Protein AF-A0A7S2IRR7-F1 (afdb_monomer_lite)

Organism: NCBI:txid1333877

pLDDT: mean 74.9, std 24.44, range [32.34, 97.94]

Sequence (211 aa):
GAMARSMAALGSTAGSRMPGGPGLPSGYEEDPPQGQIQPSRGPGGPGGAGGYSSASAVSQLFARLSQEIEEKQPKNCIHFMVDFLCKHYPEHLHGFASIWQMDPDLERERHEVVNFFKAHKISTAVSAHFTNAGYDTLDTLTTLTPDSLVDIEAFNNVKWLPGHKVRLQQIFGEISARVRAYRQELDRASHPHHRHHHGHHGGHHGGHHGG

Foldseek 3Di:
DDDDDDDDDDDDDDDDDDDDDDDDDDDDDDDDDDDDDDDDDDDDDDDDPDDCDPVNVVVVLVVVLVVVCVVPVDPDSVLVSLQVCLVPPVVVVVCVSVVSPPPVVLVVQQVLLQVLCVVLVHHSVVSVLCVVVVNRHLVSLLVDALVCVVVSCVVVVHDDDPVNNVSSNVCRNCVVVSSVVSVVVVVPVVDDPPPPPPDDPDDDDDDDDDD

Secondary structure (DSSP, 8-state):
-------------------------------------PPPPPPP---------HHHHHHHHHHHHHHHHHHH--S-HHHHHHHHHHHH-GGGGTTHHHHHS--HHHHHHHHHHHHHHHHTT--HHHHHHHHHTT--SHHHHTT--TTHHHHHHHHTT----HHHHHHHHHHHTTHHHHHHHHHHHHHHHHS--------------------

Radius of gyration: 36.47 Å; chains: 1; bounding box: 128×58×86 Å

Structure (mmCIF, N/CA/C/O backbone):
data_AF-A0A7S2IRR7-F1
#
_entry.id   AF-A0A7S2IRR7-F1
#
loop_
_atom_site.group_PDB
_atom_site.id
_atom_site.type_symbol
_atom_site.label_atom_id
_atom_site.label_alt_id
_atom_site.label_comp_id
_atom_site.label_asym_id
_atom_site.label_entity_id
_atom_site.label_seq_id
_atom_site.pdbx_PDB_ins_code
_atom_site.Cartn_x
_atom_site.Cartn_y
_atom_site.Cartn_z
_atom_site.occupancy
_atom_site.B_iso_or_equiv
_atom_site.auth_seq_id
_atom_site.auth_comp_id
_atom_site.auth_asym_id
_atom_site.auth_atom_id
_atom_site.pdbx_PDB_model_num
ATOM 1 N N . GLY A 1 1 ? 8.507 46.203 29.029 1.00 36.91 1 GLY A N 1
ATOM 2 C CA . GLY A 1 1 ? 9.660 46.031 29.934 1.00 36.91 1 GLY A CA 1
ATOM 3 C C . GLY A 1 1 ? 10.022 44.568 29.899 1.00 36.91 1 GLY A C 1
ATOM 4 O O . GLY A 1 1 ? 9.144 43.766 30.154 1.00 36.91 1 GLY A O 1
ATOM 5 N N . ALA A 1 2 ? 11.127 44.171 29.274 1.00 34.69 2 ALA A N 1
ATOM 6 C CA . ALA A 1 2 ? 12.524 44.417 29.655 1.00 34.69 2 ALA A CA 1
ATOM 7 C C . ALA A 1 2 ? 12.968 43.505 30.810 1.00 34.69 2 ALA A C 1
ATOM 9 O O . ALA A 1 2 ? 12.359 43.566 31.872 1.00 34.69 2 ALA A O 1
ATOM 10 N N . MET A 1 3 ? 14.035 42.734 30.527 1.00 41.28 3 MET A N 1
ATOM 11 C CA . MET A 1 3 ? 14.976 41.939 31.360 1.00 41.28 3 MET A CA 1
ATOM 12 C C . MET A 1 3 ? 15.036 40.504 30.788 1.00 41.28 3 MET A C 1
ATOM 14 O O . MET A 1 3 ? 14.117 39.735 31.015 1.00 41.28 3 MET A O 1
ATOM 18 N N . ALA A 1 4 ? 15.943 40.054 29.909 1.00 41.47 4 ALA A N 1
ATOM 19 C CA . ALA A 1 4 ? 17.347 40.344 29.576 1.00 41.47 4 ALA A CA 1
ATOM 20 C C . ALA A 1 4 ? 18.383 39.971 30.660 1.00 41.47 4 ALA A C 1
ATOM 22 O O . ALA A 1 4 ? 18.315 40.518 31.757 1.00 41.47 4 ALA A O 1
ATOM 23 N N . ARG A 1 5 ? 19.399 39.182 30.221 1.00 42.78 5 ARG A N 1
ATOM 24 C CA . ARG A 1 5 ? 20.727 38.808 30.806 1.00 42.78 5 ARG A CA 1
ATOM 25 C C . ARG A 1 5 ? 20.800 37.388 31.399 1.00 42.78 5 ARG A C 1
ATOM 27 O O . ARG A 1 5 ? 19.859 36.985 32.060 1.00 42.78 5 ARG A O 1
ATOM 34 N N . SER A 1 6 ? 21.839 36.554 31.235 1.00 34.12 6 SER A N 1
ATOM 35 C CA . SER A 1 6 ? 23.244 36.625 30.743 1.00 34.12 6 SER A CA 1
ATOM 36 C C . SER A 1 6 ? 23.702 35.170 30.426 1.00 34.12 6 SER A C 1
ATOM 38 O O . SER A 1 6 ? 23.213 34.264 31.086 1.00 34.12 6 SER A O 1
ATOM 40 N N . MET A 1 7 ? 24.425 34.829 29.345 1.00 37.56 7 MET A N 1
ATOM 41 C CA . MET A 1 7 ? 25.874 34.951 29.013 1.00 37.56 7 MET A CA 1
ATOM 42 C C . MET A 1 7 ? 26.868 33.992 29.733 1.00 37.56 7 MET A C 1
ATOM 44 O O . MET A 1 7 ? 27.066 34.121 30.935 1.00 37.56 7 MET A O 1
ATOM 48 N N . ALA A 1 8 ? 27.581 33.204 28.892 1.00 39.31 8 ALA A N 1
ATOM 49 C CA . ALA A 1 8 ? 28.959 32.643 28.982 1.00 39.31 8 ALA A CA 1
ATOM 50 C C . ALA A 1 8 ? 29.236 31.477 29.984 1.00 39.31 8 ALA A C 1
ATOM 52 O O . ALA A 1 8 ? 28.554 31.376 30.988 1.00 39.31 8 ALA A O 1
ATOM 53 N N . ALA A 1 9 ? 30.191 30.538 29.826 1.00 35.91 9 ALA A N 1
ATOM 54 C CA . ALA A 1 9 ? 31.360 30.383 28.950 1.00 35.91 9 ALA A CA 1
ATOM 55 C C . ALA A 1 9 ? 31.885 28.911 28.935 1.00 35.91 9 ALA A C 1
ATOM 57 O O . ALA A 1 9 ? 31.718 28.192 29.911 1.00 35.91 9 ALA A O 1
ATOM 58 N N . LEU A 1 10 ? 32.571 28.541 27.840 1.00 34.94 10 LEU A N 1
ATOM 59 C CA . LEU A 1 10 ? 33.834 27.775 27.700 1.00 34.94 10 LEU A CA 1
ATOM 60 C C . LEU A 1 10 ? 34.146 26.522 28.560 1.00 34.94 10 LEU A C 1
ATOM 62 O O . LEU A 1 10 ? 34.317 26.593 29.771 1.00 34.94 10 LEU A O 1
ATOM 66 N N . GLY A 1 11 ? 34.476 25.426 27.863 1.00 34.62 11 GLY A N 1
ATOM 67 C CA . GLY A 1 11 ? 35.272 24.300 28.366 1.00 34.62 11 GLY A CA 1
ATOM 68 C C . GLY A 1 11 ? 36.006 23.597 27.217 1.00 34.62 11 GLY A C 1
ATOM 69 O O . GLY A 1 11 ? 35.381 22.984 26.361 1.00 34.62 11 GLY A O 1
ATOM 70 N N . SER A 1 12 ? 37.330 23.749 27.185 1.00 35.28 12 SER A N 1
ATOM 71 C CA . SER A 1 12 ? 38.289 23.233 26.196 1.00 35.28 12 SER A CA 1
ATOM 72 C C . SER A 1 12 ? 38.985 21.973 26.729 1.00 35.28 12 SER A C 1
ATOM 74 O O . SER A 1 12 ? 39.251 21.928 27.923 1.00 35.28 12 SER A O 1
ATOM 76 N N . THR A 1 13 ? 39.304 20.986 25.880 1.00 39.72 13 THR A N 1
ATOM 77 C CA . THR A 1 13 ? 40.445 20.028 25.980 1.00 39.72 13 THR A CA 1
ATOM 78 C C . THR A 1 13 ? 40.473 19.206 24.674 1.00 39.72 13 THR A C 1
ATOM 80 O O . THR A 1 13 ? 39.493 18.567 24.321 1.00 39.72 13 THR A O 1
ATOM 83 N N . ALA A 1 14 ? 41.425 19.407 23.757 1.00 35.84 14 ALA A N 1
ATOM 84 C CA . ALA A 1 14 ? 42.796 18.879 23.733 1.00 35.84 14 ALA A CA 1
ATOM 85 C C . ALA A 1 14 ? 42.875 17.340 23.609 1.00 35.84 14 ALA A C 1
ATOM 87 O O . ALA A 1 14 ? 42.777 16.620 24.596 1.00 35.84 14 ALA A O 1
ATOM 88 N N . GLY A 1 15 ? 43.135 16.861 22.386 1.00 36.03 15 GLY A N 1
ATOM 89 C CA . GLY A 1 15 ? 43.556 15.494 22.072 1.00 36.03 15 GLY A CA 1
ATOM 90 C C . GLY A 1 15 ? 44.536 15.516 20.894 1.00 36.03 15 GLY A C 1
ATOM 91 O O . GLY A 1 15 ? 44.155 15.833 19.772 1.00 36.03 15 GLY A O 1
ATOM 92 N N . SER A 1 16 ? 45.810 15.257 21.186 1.00 38.75 16 SER A N 1
ATOM 93 C CA . SER A 1 16 ? 46.967 15.329 20.281 1.00 38.75 16 SER A CA 1
ATOM 94 C C . SER A 1 16 ? 47.344 13.969 19.666 1.00 38.75 16 SER A C 1
ATOM 96 O O . SER A 1 16 ? 47.047 12.940 20.264 1.00 38.75 16 SER A O 1
ATOM 98 N N . ARG A 1 17 ? 48.189 14.032 18.609 1.00 35.44 17 ARG A N 1
ATOM 99 C CA . ARG A 1 17 ? 49.134 13.013 18.056 1.00 35.44 17 ARG A CA 1
ATOM 100 C C . ARG A 1 17 ? 48.548 11.920 17.141 1.00 35.44 17 ARG A C 1
ATOM 102 O O . ARG A 1 17 ? 47.499 11.385 17.443 1.00 35.44 17 ARG A O 1
ATOM 109 N N . MET A 1 18 ? 49.197 11.460 16.059 1.00 43.91 18 MET A N 1
ATOM 110 C CA . MET A 1 18 ? 50.508 11.708 15.407 1.00 43.91 18 MET A CA 1
ATOM 111 C C . MET A 1 18 ? 50.438 11.201 13.930 1.00 43.91 18 MET A C 1
ATOM 113 O O . MET A 1 18 ? 49.514 10.458 13.603 1.00 43.91 18 MET A O 1
ATOM 117 N N . PRO A 1 19 ? 51.420 11.540 13.064 1.00 49.31 19 PRO A N 1
ATOM 118 C CA . PRO A 1 19 ? 51.495 11.195 11.640 1.00 49.31 19 PRO A CA 1
ATOM 119 C C . PRO A 1 19 ? 52.333 9.928 11.342 1.00 49.31 19 PRO A C 1
ATOM 121 O O . PRO A 1 19 ? 53.235 9.577 12.099 1.00 49.31 19 PRO A O 1
ATOM 124 N N . GLY A 1 20 ? 52.084 9.293 10.192 1.00 35.19 20 GLY A N 1
ATOM 125 C CA . GLY A 1 20 ? 52.897 8.222 9.590 1.00 35.19 20 GLY A CA 1
ATOM 126 C C . GLY A 1 20 ? 52.151 7.623 8.385 1.00 35.19 20 GLY A C 1
ATOM 127 O O . GLY A 1 20 ? 50.953 7.406 8.483 1.00 35.19 20 GLY A O 1
ATOM 128 N N . GLY A 1 21 ? 52.728 7.379 7.209 1.00 35.34 21 GLY A N 1
ATOM 129 C CA . GLY A 1 21 ? 54.127 7.369 6.798 1.00 35.34 21 GLY A CA 1
ATOM 130 C C . GLY A 1 21 ? 54.276 7.483 5.265 1.00 35.34 21 GLY A C 1
ATOM 131 O O . GLY A 1 21 ? 53.299 7.774 4.573 1.00 35.34 21 GLY A O 1
ATOM 132 N N . PRO A 1 22 ? 55.502 7.316 4.742 1.00 41.69 22 PRO A N 1
ATOM 133 C CA . PRO A 1 22 ? 55.871 7.671 3.375 1.00 41.69 22 PRO A CA 1
ATOM 134 C C . PRO A 1 22 ? 55.880 6.478 2.404 1.00 41.69 22 PRO A C 1
ATOM 136 O O . PRO A 1 22 ? 56.169 5.352 2.798 1.00 41.69 22 PRO A O 1
ATOM 139 N N . GLY A 1 23 ? 55.718 6.782 1.111 1.00 33.47 23 GLY A N 1
ATOM 140 C CA . GLY A 1 23 ? 56.457 6.104 0.041 1.00 33.47 23 GLY A CA 1
ATOM 141 C C . GLY A 1 23 ? 55.654 5.214 -0.907 1.00 33.47 23 GLY A C 1
ATOM 142 O O . GLY A 1 23 ? 55.474 4.036 -0.636 1.00 33.47 23 GLY A O 1
ATOM 143 N N . LEU A 1 24 ? 55.332 5.747 -2.090 1.00 44.47 24 LEU A N 1
ATOM 144 C CA . LEU A 1 24 ? 55.382 4.997 -3.350 1.00 44.47 24 LEU A CA 1
ATOM 145 C C . LEU A 1 24 ? 55.912 5.937 -4.451 1.00 44.47 24 LEU A C 1
ATOM 147 O O . LEU A 1 24 ? 55.318 6.996 -4.663 1.00 44.47 24 LEU A O 1
ATOM 151 N N . PRO A 1 25 ? 57.024 5.608 -5.134 1.00 41.81 25 PRO A N 1
ATOM 152 C CA . PRO A 1 25 ? 57.477 6.364 -6.292 1.00 41.81 25 PRO A CA 1
ATOM 153 C C . PRO A 1 25 ? 56.656 5.957 -7.522 1.00 41.81 25 PRO A C 1
ATOM 155 O O . PRO A 1 25 ? 56.678 4.804 -7.945 1.00 41.81 25 PRO A O 1
ATOM 158 N N . SER A 1 26 ? 55.934 6.917 -8.099 1.00 41.06 26 SER A N 1
ATOM 159 C CA . SER A 1 26 ? 55.355 6.801 -9.438 1.00 41.06 26 SER A CA 1
ATOM 160 C C . SER A 1 26 ? 56.392 7.328 -10.424 1.00 41.06 26 SER A C 1
ATOM 162 O O . SER A 1 26 ? 56.636 8.530 -10.477 1.00 41.06 26 SER A O 1
ATOM 164 N N . GLY A 1 27 ? 57.045 6.424 -11.147 1.00 37.22 27 GLY A N 1
ATOM 165 C CA . GLY A 1 27 ? 58.061 6.757 -12.137 1.00 37.22 27 GLY A CA 1
ATOM 166 C C . GLY A 1 27 ? 58.190 5.640 -13.161 1.00 37.22 27 GLY A C 1
ATOM 167 O O . GLY A 1 27 ? 58.973 4.717 -12.971 1.00 37.22 27 GLY A O 1
ATOM 168 N N . TYR A 1 28 ? 57.407 5.736 -14.230 1.00 39.12 28 TYR A N 1
ATOM 169 C CA . TYR A 1 28 ? 57.774 5.197 -15.533 1.00 39.12 28 TYR A CA 1
ATOM 170 C C . TYR A 1 28 ? 57.441 6.270 -16.577 1.00 39.12 28 TYR A C 1
ATOM 172 O O . TYR A 1 28 ? 56.306 6.437 -17.014 1.00 39.12 28 TYR A O 1
ATOM 180 N N . GLU A 1 29 ? 58.456 7.077 -16.877 1.00 37.81 29 GLU A N 1
ATOM 181 C CA . GLU A 1 29 ? 58.649 7.665 -18.198 1.00 37.81 29 GLU A CA 1
ATOM 182 C C . GLU A 1 29 ? 58.970 6.520 -19.162 1.00 37.81 29 GLU A C 1
ATOM 184 O O . GLU A 1 29 ? 59.930 5.791 -18.932 1.00 37.81 29 GLU A O 1
ATOM 189 N N . GLU A 1 30 ? 58.205 6.391 -20.242 1.00 38.19 30 GLU A N 1
ATOM 190 C CA . GLU A 1 30 ? 58.684 5.792 -21.488 1.00 38.19 30 GLU A CA 1
ATOM 191 C C . GLU A 1 30 ? 58.053 6.567 -22.655 1.00 38.19 30 GLU A C 1
ATOM 193 O O . GLU A 1 30 ? 56.849 6.496 -22.908 1.00 38.19 30 GLU A O 1
ATOM 198 N N . ASP A 1 31 ? 58.890 7.374 -23.311 1.00 39.19 31 ASP A N 1
ATOM 199 C CA . ASP A 1 31 ? 58.641 8.028 -24.600 1.00 39.19 31 ASP A CA 1
ATOM 200 C C . ASP A 1 31 ? 58.653 6.989 -25.756 1.00 39.19 31 ASP A C 1
ATOM 202 O O . ASP A 1 31 ? 59.164 5.876 -25.598 1.00 39.19 31 ASP A O 1
ATOM 206 N N . PRO A 1 32 ? 58.093 7.318 -26.937 1.00 47.59 32 PRO A N 1
ATOM 207 C CA . PRO A 1 32 ? 57.674 6.361 -27.961 1.00 47.59 32 PRO A CA 1
ATOM 208 C C . PRO A 1 32 ? 58.773 6.046 -28.990 1.00 47.59 32 PRO A C 1
ATOM 210 O O . PRO A 1 32 ? 59.701 6.834 -29.178 1.00 47.59 32 PRO A O 1
ATOM 213 N N . PRO A 1 33 ? 58.576 5.010 -29.828 1.00 44.97 33 PRO A N 1
ATOM 214 C CA . PRO A 1 33 ? 59.126 5.014 -31.171 1.00 44.97 33 PRO A CA 1
ATOM 215 C C . PRO A 1 33 ? 58.029 5.189 -32.230 1.00 44.97 33 PRO A C 1
ATOM 217 O O . PRO A 1 33 ? 57.050 4.447 -32.316 1.00 44.97 33 PRO A O 1
ATOM 220 N N . GLN A 1 34 ? 58.251 6.195 -33.073 1.00 43.94 34 GLN A N 1
ATOM 221 C CA . GLN A 1 34 ? 57.608 6.402 -34.364 1.00 43.94 34 GLN A CA 1
ATOM 222 C C . GLN A 1 34 ? 57.790 5.180 -35.279 1.00 43.94 34 GLN A C 1
ATOM 224 O O . GLN A 1 34 ? 58.888 4.645 -35.410 1.00 43.94 34 GLN A O 1
ATOM 229 N N . GLY A 1 35 ? 56.729 4.815 -35.999 1.00 36.47 35 GLY A N 1
ATOM 230 C CA . GLY A 1 35 ? 56.784 3.840 -37.086 1.00 36.47 35 GLY A CA 1
ATOM 231 C C . GLY A 1 35 ? 55.530 3.900 -37.954 1.00 36.47 35 GLY A C 1
ATOM 232 O O . GLY A 1 35 ? 54.552 3.209 -37.695 1.00 36.47 35 GLY A O 1
ATOM 233 N N . GLN A 1 36 ? 55.552 4.757 -38.977 1.00 43.06 36 GLN A N 1
ATOM 234 C CA . GLN A 1 36 ? 54.562 4.796 -40.057 1.00 43.06 36 GLN A CA 1
ATOM 235 C C . GLN A 1 36 ? 54.650 3.527 -40.915 1.00 43.06 36 GLN A C 1
ATOM 237 O O . GLN A 1 36 ? 55.709 3.272 -41.480 1.00 43.06 36 GLN A O 1
ATOM 242 N N . ILE A 1 37 ? 53.535 2.814 -41.126 1.00 45.34 37 ILE A N 1
ATOM 243 C CA . ILE A 1 37 ? 53.336 1.961 -42.313 1.00 45.34 37 ILE A CA 1
ATOM 244 C C . ILE A 1 37 ? 51.881 2.109 -42.799 1.00 45.34 37 ILE A C 1
ATOM 246 O O . ILE A 1 37 ? 50.930 1.975 -42.033 1.00 45.34 37 ILE A O 1
ATOM 250 N N . GLN A 1 38 ? 51.739 2.455 -44.081 1.00 44.47 38 GLN A N 1
ATOM 251 C CA . GLN A 1 38 ? 50.503 2.762 -44.815 1.00 44.47 38 GLN A CA 1
ATOM 252 C C . GLN A 1 38 ? 49.520 1.578 -44.944 1.00 44.47 38 GLN A C 1
ATOM 254 O O . GLN A 1 38 ? 49.950 0.425 -44.981 1.00 44.47 38 GLN A O 1
ATOM 259 N N . PRO A 1 39 ? 48.211 1.843 -45.147 1.00 41.78 39 PRO A N 1
ATOM 260 C CA . PRO A 1 39 ? 47.230 0.811 -45.467 1.00 41.78 39 PRO A CA 1
ATOM 261 C C . PRO A 1 39 ? 47.268 0.445 -46.961 1.00 41.78 39 PRO A C 1
ATOM 263 O O . PRO A 1 39 ? 47.045 1.288 -47.832 1.00 41.78 39 PRO A O 1
ATOM 266 N N . SER A 1 40 ? 47.496 -0.835 -47.269 1.00 39.75 40 SER A N 1
ATOM 267 C CA . SER A 1 40 ? 47.296 -1.372 -48.621 1.00 39.75 40 SER A CA 1
ATOM 268 C C . SER A 1 40 ? 45.802 -1.491 -48.934 1.00 39.75 40 SER A C 1
ATOM 270 O O . SER A 1 40 ? 45.075 -2.255 -48.301 1.00 39.75 40 SER A O 1
ATOM 272 N N . ARG A 1 41 ? 45.351 -0.732 -49.939 1.00 41.88 41 ARG A N 1
ATOM 273 C CA . ARG A 1 41 ? 44.052 -0.887 -50.608 1.00 41.88 41 ARG A CA 1
ATOM 274 C C . ARG A 1 41 ? 44.040 -2.184 -51.425 1.00 41.88 41 ARG A C 1
ATOM 276 O O . ARG A 1 41 ? 44.780 -2.293 -52.398 1.00 41.88 41 ARG A O 1
ATOM 283 N N . GLY A 1 42 ? 43.157 -3.117 -51.076 1.00 35.91 42 GLY A N 1
ATOM 284 C CA . GLY A 1 42 ? 42.690 -4.187 -51.967 1.00 35.91 42 GLY A CA 1
ATOM 285 C C . GLY A 1 42 ? 41.356 -3.796 -52.632 1.00 35.91 42 GLY A C 1
ATOM 286 O O . GLY A 1 42 ? 40.561 -3.103 -51.992 1.00 35.91 42 GLY A O 1
ATOM 287 N N . PRO A 1 43 ? 41.106 -4.170 -53.902 1.00 46.72 43 PRO A N 1
ATOM 288 C CA . PRO A 1 43 ? 39.932 -3.747 -54.664 1.00 46.72 43 PRO A CA 1
ATOM 289 C C . PRO A 1 43 ? 38.677 -4.545 -54.284 1.00 46.72 43 PRO A C 1
ATOM 291 O O . PRO A 1 43 ? 38.751 -5.696 -53.864 1.00 46.72 43 PRO A O 1
ATOM 294 N N . GLY A 1 44 ? 37.521 -3.894 -54.420 1.00 40.03 44 GLY A N 1
ATOM 295 C CA . GLY A 1 44 ? 36.238 -4.374 -53.922 1.00 40.03 44 GLY A CA 1
ATOM 296 C C . GLY A 1 44 ? 35.626 -5.570 -54.654 1.00 40.03 44 GLY A C 1
ATOM 297 O O . GLY A 1 44 ? 35.888 -5.830 -55.826 1.00 40.03 44 GLY A O 1
ATOM 298 N N . GLY A 1 45 ? 34.718 -6.229 -53.936 1.00 32.34 45 GLY A N 1
ATOM 299 C CA . GLY A 1 45 ? 33.656 -7.068 -54.478 1.00 32.34 45 GLY A CA 1
ATOM 300 C C . GLY A 1 45 ? 32.310 -6.597 -53.906 1.00 32.34 45 GLY A C 1
ATOM 301 O O . GLY A 1 45 ? 32.241 -6.322 -52.705 1.00 32.34 45 GLY A O 1
ATOM 302 N N . PRO A 1 46 ? 31.256 -6.445 -54.727 1.00 56.38 46 PRO A N 1
ATOM 303 C CA . PRO A 1 46 ? 29.938 -6.026 -54.273 1.00 56.38 46 PRO A CA 1
ATOM 304 C C . PRO A 1 46 ? 29.099 -7.245 -53.872 1.00 56.38 46 PRO A C 1
ATOM 306 O O . PRO A 1 46 ? 29.133 -8.277 -54.536 1.00 56.38 46 PRO A O 1
ATOM 309 N N . GLY A 1 47 ? 28.282 -7.094 -52.832 1.00 43.50 47 GLY A N 1
ATOM 310 C CA . GLY A 1 47 ? 27.207 -8.039 -52.531 1.00 43.50 47 GLY A CA 1
ATOM 311 C C . GLY A 1 47 ? 27.429 -8.830 -51.251 1.00 43.50 47 GLY A C 1
ATOM 312 O O . GLY A 1 47 ? 28.014 -9.905 -51.245 1.00 43.50 47 GLY A O 1
ATOM 313 N N . GLY A 1 48 ? 26.874 -8.312 -50.165 1.00 36.94 48 GLY A N 1
ATOM 314 C CA . GLY A 1 48 ? 26.665 -9.058 -48.938 1.00 36.94 48 GLY A CA 1
ATOM 315 C C . GLY A 1 48 ? 25.639 -8.307 -48.120 1.00 36.94 48 GLY A C 1
ATOM 316 O O . GLY A 1 48 ? 25.964 -7.282 -47.531 1.00 36.94 48 GLY A O 1
ATOM 317 N N . ALA A 1 49 ? 24.392 -8.774 -48.164 1.00 46.41 49 ALA A N 1
ATOM 318 C CA . ALA A 1 49 ? 23.313 -8.332 -47.297 1.00 46.41 49 ALA A CA 1
ATOM 319 C C . ALA A 1 49 ? 23.835 -8.273 -45.854 1.00 46.41 49 ALA A C 1
ATOM 321 O O . ALA A 1 49 ? 24.121 -9.304 -45.245 1.00 46.41 49 ALA A O 1
ATOM 322 N N . GLY A 1 50 ? 24.063 -7.054 -45.364 1.00 41.38 50 GLY A N 1
ATOM 323 C CA . GLY A 1 50 ? 24.688 -6.806 -44.076 1.00 41.38 50 GLY A CA 1
ATOM 324 C C . GLY A 1 50 ? 23.729 -7.192 -42.968 1.00 41.38 50 GLY A C 1
ATOM 325 O O . GLY A 1 50 ? 22.922 -6.375 -42.534 1.00 41.38 50 GLY A O 1
ATOM 326 N N . GLY A 1 51 ? 23.818 -8.443 -42.523 1.00 51.50 51 GLY A N 1
ATOM 327 C CA . GLY A 1 51 ? 23.307 -8.833 -41.222 1.00 51.50 51 GLY A CA 1
ATOM 328 C C . GLY A 1 51 ? 23.871 -7.867 -40.186 1.00 51.50 51 GLY A C 1
ATOM 329 O O . GLY A 1 51 ? 25.077 -7.610 -40.167 1.00 51.50 51 GLY A O 1
ATOM 330 N N . TYR A 1 52 ? 22.992 -7.290 -39.372 1.00 55.06 52 TYR A N 1
ATOM 331 C CA . TYR A 1 52 ? 23.383 -6.435 -38.261 1.00 55.06 52 TYR A CA 1
ATOM 332 C C . TYR A 1 52 ? 24.408 -7.188 -37.412 1.00 55.06 52 TYR A C 1
ATOM 334 O O . TYR A 1 52 ? 24.087 -8.184 -36.765 1.00 55.06 52 TYR A O 1
ATOM 342 N N . SER A 1 53 ? 25.665 -6.749 -37.439 1.00 68.38 53 SER A N 1
ATOM 343 C CA . SER A 1 53 ? 26.666 -7.262 -36.513 1.00 68.38 53 SER A CA 1
ATOM 344 C C . SER A 1 53 ? 26.254 -6.825 -35.108 1.00 68.38 53 SER A C 1
ATOM 346 O O . SER A 1 53 ? 25.802 -5.694 -34.918 1.00 68.38 53 SER A O 1
ATOM 348 N N . SER A 1 54 ? 26.385 -7.705 -34.115 1.00 77.31 54 SER A N 1
ATOM 349 C CA . SER A 1 54 ? 25.995 -7.424 -32.723 1.00 77.31 54 SER A CA 1
ATOM 350 C C . SER A 1 54 ? 26.599 -6.114 -32.199 1.00 77.31 54 SER A C 1
ATOM 352 O O . SER A 1 54 ? 25.927 -5.350 -31.513 1.00 77.31 54 SER A O 1
ATOM 354 N N . ALA A 1 55 ? 27.824 -5.794 -32.623 1.00 81.00 55 ALA A N 1
ATOM 355 C CA . ALA A 1 55 ? 28.483 -4.523 -32.343 1.00 81.00 55 ALA A CA 1
ATOM 356 C C . ALA A 1 55 ? 27.697 -3.299 -32.859 1.00 81.00 55 ALA A C 1
ATOM 358 O O . ALA A 1 55 ? 27.564 -2.316 -32.137 1.00 81.00 55 ALA A O 1
ATOM 359 N N . SER A 1 56 ? 27.124 -3.363 -34.067 1.00 87.12 56 SER A N 1
ATOM 360 C CA . SER A 1 56 ? 26.333 -2.264 -34.645 1.00 87.12 56 SER A CA 1
ATOM 361 C C . SER A 1 56 ? 25.026 -2.012 -33.886 1.00 87.12 56 SER A C 1
ATOM 363 O O . SER A 1 56 ? 24.654 -0.858 -33.675 1.00 87.12 56 SER A O 1
ATOM 365 N N . ALA A 1 57 ? 24.367 -3.073 -33.408 1.00 86.50 57 ALA A N 1
ATOM 366 C CA . ALA A 1 57 ? 23.152 -2.969 -32.602 1.00 86.50 57 ALA A CA 1
ATOM 367 C C . ALA A 1 57 ? 23.439 -2.352 -31.222 1.00 86.50 57 ALA A C 1
ATOM 369 O O . ALA A 1 57 ? 22.704 -1.480 -30.759 1.00 86.50 57 ALA A O 1
ATOM 370 N N . VAL A 1 58 ? 24.556 -2.740 -30.598 1.00 87.62 58 VAL A N 1
ATOM 371 C CA . VAL A 1 58 ? 25.012 -2.160 -29.327 1.00 87.62 58 VAL A CA 1
ATOM 372 C C . VAL A 1 58 ? 25.332 -0.671 -29.486 1.00 87.62 58 VAL A C 1
ATOM 374 O O . VAL A 1 58 ? 24.894 0.137 -28.669 1.00 87.62 58 VAL A O 1
ATOM 377 N N . SER A 1 59 ? 26.024 -0.273 -30.559 1.00 90.62 59 SER A N 1
ATOM 378 C CA . SER A 1 59 ? 26.306 1.143 -30.830 1.00 90.62 59 SER A CA 1
ATOM 379 C C . SER A 1 59 ? 25.034 1.978 -31.000 1.00 90.62 59 SER A C 1
ATOM 381 O O . SER A 1 59 ? 24.965 3.094 -30.490 1.00 90.62 59 SER A O 1
ATOM 383 N N . GLN A 1 60 ? 24.010 1.443 -31.671 1.00 92.06 60 GLN A N 1
ATOM 384 C CA . GLN A 1 60 ? 22.721 2.126 -31.829 1.00 92.06 60 GLN A CA 1
ATOM 385 C C . GLN A 1 60 ? 21.973 2.272 -30.499 1.00 92.06 60 GLN A C 1
ATOM 387 O O . GLN A 1 60 ? 21.395 3.328 -30.236 1.00 92.06 60 GLN A O 1
ATOM 392 N N . LEU A 1 61 ? 22.012 1.248 -29.640 1.00 93.19 61 LEU A N 1
ATOM 393 C CA . LEU A 1 61 ? 21.431 1.318 -28.300 1.00 93.19 61 LEU A CA 1
ATOM 394 C C . LEU A 1 61 ? 22.087 2.424 -27.465 1.00 93.19 61 LEU A C 1
ATOM 396 O O . LEU A 1 61 ? 21.376 3.230 -26.866 1.00 93.19 61 LEU A O 1
ATOM 400 N N . PHE A 1 62 ? 23.423 2.491 -27.460 1.00 93.44 62 PHE A N 1
ATOM 401 C CA . PHE A 1 62 ? 24.152 3.542 -26.748 1.00 93.44 62 PHE A CA 1
ATOM 402 C C . PHE A 1 62 ? 23.833 4.931 -27.293 1.00 93.44 62 PHE A C 1
ATOM 404 O O . PHE A 1 62 ? 23.528 5.817 -26.504 1.00 93.44 62 PHE A O 1
ATOM 411 N N . ALA A 1 63 ? 23.824 5.111 -28.617 1.00 94.62 63 ALA A N 1
ATOM 412 C CA . ALA A 1 63 ? 23.478 6.395 -29.227 1.00 94.62 63 ALA A CA 1
ATOM 413 C C . ALA A 1 63 ? 22.086 6.876 -28.787 1.00 94.62 63 ALA A C 1
ATOM 415 O O . ALA A 1 63 ? 21.913 8.031 -28.401 1.00 94.62 63 ALA A O 1
ATOM 416 N N . ARG A 1 64 ? 21.104 5.967 -28.771 1.00 95.19 64 ARG A N 1
ATOM 417 C CA . ARG A 1 64 ? 19.741 6.277 -28.338 1.00 95.19 64 ARG A CA 1
ATOM 418 C C . ARG A 1 64 ? 19.650 6.585 -26.840 1.00 95.19 64 ARG A C 1
ATOM 420 O O . ARG A 1 64 ? 18.959 7.522 -26.459 1.00 95.19 64 ARG A O 1
ATOM 427 N N . LEU A 1 65 ? 20.337 5.814 -25.995 1.00 94.12 65 LEU A N 1
ATOM 428 C CA . LEU A 1 65 ? 20.391 6.055 -24.548 1.00 94.12 65 LEU A CA 1
ATOM 429 C C . LEU A 1 65 ? 21.033 7.407 -24.224 1.00 94.12 65 LEU A C 1
ATOM 431 O O . LEU A 1 65 ? 20.497 8.148 -23.405 1.00 94.12 65 LEU A O 1
ATOM 435 N N . SER A 1 66 ? 22.152 7.735 -24.874 1.00 94.31 66 SER A N 1
ATOM 436 C CA . SER A 1 66 ? 22.840 9.016 -24.704 1.00 94.31 66 SER A CA 1
ATOM 437 C C . SER A 1 66 ? 21.937 10.189 -25.069 1.00 94.31 66 SER A C 1
ATOM 439 O O . SER A 1 66 ? 21.798 11.104 -24.263 1.00 94.31 66 SER A O 1
ATOM 441 N N . GLN A 1 67 ? 21.254 10.119 -26.217 1.00 96.00 67 GLN A N 1
ATOM 442 C CA . GLN A 1 67 ? 20.299 11.148 -26.631 1.00 96.00 67 GLN A CA 1
ATOM 443 C C . GLN A 1 67 ? 19.189 11.349 -25.586 1.00 96.00 67 GLN A C 1
ATOM 445 O O . GLN A 1 67 ? 18.902 12.468 -25.175 1.00 96.00 67 GLN A O 1
ATOM 450 N N . GLU A 1 68 ? 18.586 10.264 -25.107 1.00 95.31 68 GLU A N 1
ATOM 451 C CA . GLU A 1 68 ? 17.485 10.323 -24.140 1.00 95.31 68 GLU A CA 1
ATOM 452 C C . GLU A 1 68 ? 17.918 10.856 -22.764 1.00 95.31 68 GLU A C 1
ATOM 454 O O . GLU A 1 68 ? 17.151 11.557 -22.100 1.00 95.31 68 GLU A O 1
ATOM 459 N N . ILE A 1 69 ? 19.149 10.561 -22.334 1.00 94.81 69 ILE A N 1
ATOM 460 C CA . ILE A 1 69 ? 19.733 11.122 -21.107 1.00 94.81 69 ILE A CA 1
ATOM 461 C C . ILE A 1 69 ? 19.984 12.623 -21.273 1.00 94.81 69 ILE A C 1
ATOM 463 O O . ILE A 1 69 ? 19.666 13.390 -20.363 1.00 94.81 69 ILE A O 1
ATOM 467 N N . GLU A 1 70 ? 20.525 13.047 -22.416 1.00 94.94 70 GLU A N 1
ATOM 468 C CA . GLU A 1 70 ? 20.769 14.461 -22.710 1.00 94.94 70 GLU A CA 1
ATOM 469 C C . GLU A 1 70 ? 19.467 15.266 -22.735 1.00 94.94 70 GLU A C 1
ATOM 471 O O . GLU A 1 70 ? 19.411 16.340 -22.132 1.00 94.94 70 GLU A O 1
ATOM 476 N N . GLU A 1 71 ? 18.416 14.723 -23.355 1.00 94.25 71 GLU A N 1
ATOM 477 C CA . GLU A 1 71 ? 17.101 15.360 -23.451 1.00 94.25 71 GLU A CA 1
ATOM 478 C C . GLU A 1 71 ? 16.380 15.437 -22.097 1.00 94.25 71 GLU A C 1
ATOM 480 O O . GLU A 1 71 ? 15.803 16.471 -21.758 1.00 94.25 71 GLU A O 1
ATOM 485 N N . LYS A 1 72 ? 16.388 14.354 -21.308 1.00 91.94 72 LYS A N 1
ATOM 486 C CA . LYS A 1 72 ? 15.594 14.274 -20.067 1.00 91.94 72 LYS A CA 1
ATOM 487 C C . LYS A 1 72 ? 16.330 14.719 -18.814 1.00 91.94 72 LYS A C 1
ATOM 489 O O . LYS A 1 72 ? 15.666 14.992 -17.815 1.00 91.94 72 LYS A O 1
ATOM 494 N N . GLN A 1 73 ? 17.662 14.763 -18.837 1.00 93.81 73 GLN A N 1
ATOM 495 C CA . GLN A 1 73 ? 18.510 15.110 -17.689 1.00 93.81 73 GLN A CA 1
ATOM 496 C C . GLN A 1 73 ? 18.058 14.416 -16.384 1.00 93.81 73 GLN A C 1
ATOM 498 O O . GLN A 1 73 ? 17.728 15.081 -15.393 1.00 93.81 73 GLN A O 1
ATOM 503 N N . PRO A 1 74 ? 17.968 13.071 -16.362 1.00 91.62 74 PRO A N 1
ATOM 504 C CA . PRO A 1 74 ? 17.472 12.357 -15.195 1.00 91.62 74 PRO A CA 1
ATOM 505 C C . PRO A 1 74 ? 18.406 12.556 -13.996 1.00 91.62 74 PRO A C 1
ATOM 507 O O . PRO A 1 74 ? 19.618 12.388 -14.093 1.00 91.62 74 PRO A O 1
ATOM 510 N N . LYS A 1 75 ? 17.831 12.829 -12.818 1.00 87.31 75 LYS A N 1
ATOM 511 C CA . LYS A 1 75 ? 18.600 12.957 -11.563 1.00 87.31 75 LYS A CA 1
ATOM 512 C C . LYS A 1 75 ? 19.367 11.681 -11.198 1.00 87.31 75 LYS A C 1
ATOM 514 O O . LYS A 1 75 ? 20.390 11.753 -10.527 1.00 87.31 75 LYS A O 1
ATOM 519 N N . ASN A 1 76 ? 18.850 10.522 -11.607 1.00 91.88 76 ASN A N 1
ATOM 520 C CA . ASN A 1 76 ? 19.486 9.223 -11.429 1.00 91.88 76 ASN A CA 1
ATOM 521 C C . ASN A 1 76 ? 19.609 8.532 -12.793 1.00 91.88 76 ASN A C 1
ATOM 523 O O . ASN A 1 76 ? 18.668 7.887 -13.258 1.00 91.88 76 ASN A O 1
ATOM 527 N N . CYS A 1 77 ? 20.772 8.683 -13.433 1.00 92.19 77 CYS A N 1
ATOM 528 C CA . CYS A 1 77 ? 21.032 8.118 -14.758 1.00 92.19 77 CYS A CA 1
ATOM 529 C C . CYS A 1 77 ? 20.948 6.588 -14.779 1.00 92.19 77 CYS A C 1
ATOM 531 O O . CYS A 1 77 ? 20.479 6.028 -15.762 1.00 92.19 77 CYS A O 1
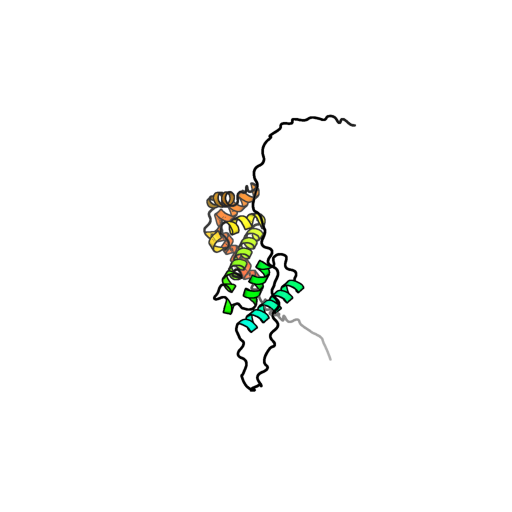ATOM 533 N N . ILE A 1 78 ? 21.351 5.908 -13.699 1.00 91.00 78 ILE A N 1
ATOM 534 C CA . ILE A 1 78 ? 21.318 4.441 -13.634 1.00 91.00 78 ILE A CA 1
ATOM 535 C C . ILE A 1 78 ? 19.873 3.942 -13.630 1.00 91.00 78 ILE A C 1
ATOM 537 O O . ILE A 1 78 ? 19.516 3.119 -14.467 1.00 91.00 78 ILE A O 1
ATOM 541 N N . HIS A 1 79 ? 19.026 4.485 -12.751 1.00 86.62 79 HIS A N 1
ATOM 542 C CA . HIS A 1 79 ? 17.604 4.128 -12.712 1.00 86.62 79 HIS A CA 1
ATOM 543 C C . HIS A 1 79 ? 16.926 4.393 -14.059 1.00 86.62 79 HIS A C 1
ATOM 545 O O . HIS A 1 79 ? 16.190 3.553 -14.567 1.00 86.62 79 HIS A O 1
ATOM 551 N N . PHE A 1 80 ? 17.234 5.537 -14.672 1.00 92.25 80 PHE A N 1
ATOM 552 C CA . PHE A 1 80 ? 16.710 5.894 -15.983 1.00 92.25 80 PHE A CA 1
ATOM 553 C C . PHE A 1 80 ? 17.113 4.900 -17.079 1.00 92.25 80 PHE A C 1
ATOM 555 O O . PHE A 1 80 ? 16.269 4.496 -17.875 1.00 92.25 80 PHE A O 1
ATOM 562 N N . MET A 1 81 ? 18.386 4.495 -17.128 1.00 92.56 81 MET A N 1
ATOM 563 C CA . MET A 1 81 ? 18.856 3.517 -18.111 1.00 92.56 81 MET A CA 1
ATOM 564 C C . MET A 1 81 ? 18.111 2.190 -17.972 1.00 92.56 81 MET A C 1
ATOM 566 O O . MET A 1 81 ? 17.695 1.617 -18.976 1.00 92.56 81 MET A O 1
ATOM 570 N N . VAL A 1 82 ? 17.910 1.713 -16.742 1.00 91.12 82 VAL A N 1
ATOM 571 C CA . VAL A 1 82 ? 17.207 0.448 -16.509 1.00 91.12 82 VAL A CA 1
ATOM 572 C C . VAL A 1 82 ? 15.719 0.568 -16.866 1.00 91.12 82 VAL A C 1
ATOM 574 O O . VAL A 1 82 ? 15.210 -0.298 -17.577 1.00 91.12 82 VAL A O 1
ATOM 577 N N . ASP A 1 83 ? 15.047 1.668 -16.501 1.00 88.44 83 ASP A N 1
ATOM 578 C CA . ASP A 1 83 ? 13.665 1.955 -16.929 1.00 88.44 83 ASP A CA 1
ATOM 579 C C . ASP A 1 83 ? 13.529 1.966 -18.452 1.00 88.44 83 ASP A C 1
ATOM 581 O O . ASP A 1 83 ? 12.612 1.365 -19.019 1.00 88.44 83 ASP A O 1
ATOM 585 N N . PHE A 1 84 ? 14.456 2.648 -19.125 1.00 92.19 84 PHE A N 1
ATOM 586 C CA . PHE A 1 84 ? 14.477 2.763 -20.575 1.00 92.19 84 PHE A CA 1
ATOM 587 C C . PHE A 1 84 ? 14.608 1.389 -21.237 1.00 92.19 84 PHE A C 1
ATOM 589 O O . PHE A 1 84 ? 13.853 1.068 -22.158 1.00 92.19 84 PHE A O 1
ATOM 596 N N . LEU A 1 85 ? 15.530 0.557 -20.747 1.00 92.88 85 LEU A N 1
ATOM 597 C CA . LEU A 1 85 ? 15.726 -0.796 -21.257 1.00 92.88 85 LEU A CA 1
ATOM 598 C C . LEU A 1 85 ? 14.480 -1.659 -21.044 1.00 92.88 85 LEU A C 1
ATOM 600 O O . LEU A 1 85 ? 14.017 -2.297 -21.989 1.00 92.88 85 LEU A O 1
ATOM 604 N N . CYS A 1 86 ? 13.889 -1.617 -19.848 1.00 89.56 86 CYS A N 1
ATOM 605 C CA . CYS A 1 86 ? 12.679 -2.375 -19.533 1.00 89.56 86 CYS A CA 1
ATOM 606 C C . CYS A 1 86 ? 11.482 -1.939 -20.386 1.00 89.56 86 CYS A C 1
ATOM 608 O O . CYS A 1 86 ? 10.675 -2.770 -20.791 1.00 89.56 86 CYS A O 1
ATOM 610 N N . LYS A 1 87 ? 11.371 -0.645 -20.701 1.00 88.75 87 LYS A N 1
ATOM 611 C CA . LYS A 1 87 ? 10.280 -0.101 -21.517 1.00 88.75 87 LYS A CA 1
ATOM 612 C C . LYS A 1 87 ? 10.409 -0.435 -23.002 1.00 88.75 87 LYS A C 1
ATOM 614 O O . LYS A 1 87 ? 9.401 -0.680 -23.659 1.00 88.75 87 LYS A O 1
ATOM 619 N N . HIS A 1 88 ? 11.619 -0.378 -23.550 1.00 90.88 88 HIS A N 1
ATOM 620 C CA . HIS A 1 88 ? 11.832 -0.447 -24.999 1.00 90.88 88 HIS A CA 1
ATOM 621 C C . HIS A 1 88 ? 12.320 -1.810 -25.493 1.00 90.88 88 HIS A C 1
ATOM 623 O O . HIS A 1 88 ? 12.162 -2.107 -26.676 1.00 90.88 88 HIS A O 1
ATOM 629 N N . TYR A 1 89 ? 12.870 -2.644 -24.606 1.00 90.56 89 TYR A N 1
ATOM 630 C CA . TYR A 1 89 ? 13.417 -3.957 -24.951 1.00 90.56 89 TYR A CA 1
ATOM 631 C C . TYR A 1 89 ? 13.006 -5.068 -23.957 1.00 90.56 89 TYR A C 1
ATOM 633 O O . TYR A 1 89 ? 13.859 -5.870 -23.576 1.00 90.56 89 TYR A O 1
ATOM 641 N N . PRO A 1 90 ? 11.726 -5.175 -23.542 1.00 86.44 90 PRO A N 1
ATOM 642 C CA . PRO A 1 90 ? 11.303 -6.120 -22.500 1.00 86.44 90 PRO A CA 1
ATOM 643 C C . PRO A 1 90 ? 11.593 -7.590 -22.846 1.00 86.44 90 PRO A C 1
ATOM 645 O O . PRO A 1 90 ? 12.073 -8.341 -21.998 1.00 86.44 90 PRO A O 1
ATOM 648 N N . GLU A 1 91 ? 11.401 -7.982 -24.109 1.00 88.94 91 GLU A N 1
ATOM 649 C CA . GLU A 1 91 ? 11.652 -9.350 -24.598 1.00 88.94 91 GLU A CA 1
ATOM 650 C C . GLU A 1 91 ? 13.127 -9.772 -24.491 1.00 88.94 91 GLU A C 1
ATOM 652 O O . GLU A 1 91 ? 13.439 -10.950 -24.339 1.00 88.94 91 GLU A O 1
ATOM 657 N N . HIS A 1 92 ? 14.052 -8.806 -24.529 1.00 88.19 92 HIS A N 1
ATOM 658 C CA . HIS A 1 92 ? 15.496 -9.060 -24.445 1.00 88.19 92 HIS A CA 1
ATOM 659 C C . HIS A 1 92 ? 15.985 -9.191 -22.998 1.00 88.19 92 HIS A C 1
ATOM 661 O O . HIS A 1 92 ? 17.157 -9.475 -22.762 1.00 88.19 92 HIS A O 1
ATOM 667 N N . LEU A 1 93 ? 15.098 -8.964 -22.027 1.00 86.81 93 LEU A N 1
ATOM 668 C CA . LEU A 1 93 ? 15.411 -8.952 -2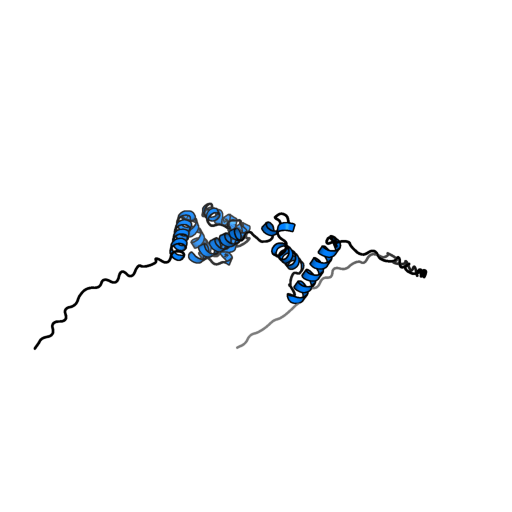0.603 1.00 86.81 93 LEU A CA 1
ATOM 669 C C . LEU A 1 93 ? 14.879 -10.193 -19.872 1.00 86.81 93 LEU A C 1
ATOM 671 O O . LEU A 1 93 ? 14.979 -10.261 -18.653 1.00 86.81 93 LEU A O 1
ATOM 675 N N . HIS A 1 94 ? 14.333 -11.182 -20.590 1.00 83.56 94 HIS A N 1
ATOM 676 C CA . HIS A 1 94 ? 13.927 -12.489 -20.046 1.00 83.56 94 HIS A CA 1
ATOM 677 C C . HIS A 1 94 ? 13.079 -12.403 -18.758 1.00 83.56 94 HIS A C 1
ATOM 679 O O . HIS A 1 94 ? 13.323 -13.119 -17.789 1.00 83.56 94 HIS A O 1
ATOM 685 N N . GLY A 1 95 ? 12.096 -11.497 -18.728 1.00 77.19 95 GLY A N 1
ATOM 686 C CA . GLY A 1 95 ? 11.213 -11.286 -17.572 1.00 77.19 95 GLY A CA 1
ATOM 687 C C . GLY A 1 95 ? 11.747 -10.313 -16.514 1.00 77.19 95 GLY A C 1
ATOM 688 O O . GLY A 1 95 ? 10.980 -9.876 -15.662 1.00 77.19 95 GLY A O 1
ATOM 689 N N . PHE A 1 96 ? 13.011 -9.877 -16.597 1.00 83.25 96 PHE A N 1
ATOM 690 C CA . PHE A 1 96 ? 13.545 -8.833 -15.713 1.00 83.25 96 PHE A CA 1
ATOM 691 C C . PHE A 1 96 ? 12.772 -7.517 -15.852 1.00 83.25 96 PHE A C 1
ATOM 693 O O . PHE A 1 96 ? 12.564 -6.835 -14.855 1.00 83.25 96 PHE A O 1
A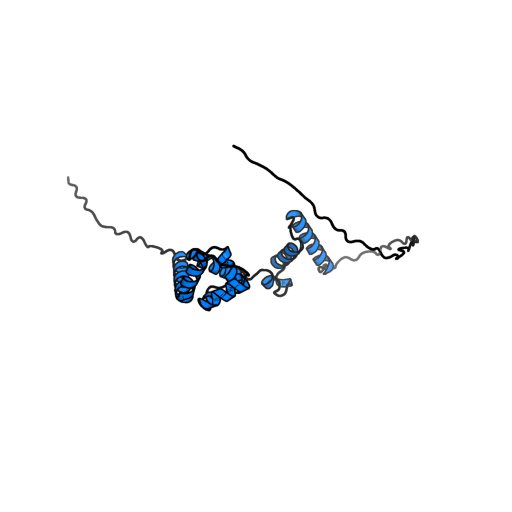TOM 700 N N . ALA A 1 97 ? 12.272 -7.189 -17.050 1.00 79.25 97 ALA A N 1
ATOM 701 C CA . ALA A 1 97 ? 11.437 -6.005 -17.253 1.00 79.25 97 ALA A CA 1
ATOM 702 C C . ALA A 1 97 ? 10.178 -6.007 -16.371 1.00 79.25 97 ALA A C 1
ATOM 704 O O . ALA A 1 97 ? 9.834 -4.962 -15.832 1.00 79.25 97 ALA A O 1
ATOM 705 N N . SER A 1 98 ? 9.546 -7.167 -16.171 1.00 72.38 98 SER A N 1
ATOM 706 C CA . SER A 1 98 ? 8.365 -7.338 -15.311 1.00 72.38 98 SER A CA 1
ATOM 707 C C . SER A 1 98 ? 8.693 -7.335 -13.817 1.00 72.38 98 SER A C 1
ATOM 709 O O . SER A 1 98 ? 7.830 -7.050 -13.003 1.00 72.38 98 SER A O 1
ATOM 711 N N . ILE A 1 99 ? 9.931 -7.668 -13.444 1.00 77.12 99 ILE A N 1
ATOM 712 C CA . ILE A 1 99 ? 10.411 -7.559 -12.057 1.00 77.12 99 ILE A CA 1
ATOM 713 C C . ILE A 1 99 ? 10.758 -6.099 -11.741 1.00 77.12 99 ILE A C 1
ATOM 715 O O . ILE A 1 99 ? 10.489 -5.607 -10.650 1.00 77.12 99 ILE A O 1
ATOM 719 N N . TRP A 1 100 ? 11.386 -5.418 -12.700 1.00 80.00 100 TRP A N 1
ATOM 720 C CA . TRP A 1 100 ? 11.843 -4.040 -12.571 1.00 80.00 100 TRP A CA 1
ATOM 721 C C . TRP A 1 100 ? 10.689 -3.040 -12.611 1.00 80.00 100 TRP A C 1
ATOM 723 O O . TRP A 1 100 ? 10.604 -2.138 -11.778 1.00 80.00 100 TRP A O 1
ATOM 733 N N . GLN A 1 101 ? 9.788 -3.199 -13.580 1.00 70.25 101 GLN A N 1
ATOM 734 C CA . GLN A 1 101 ? 8.520 -2.4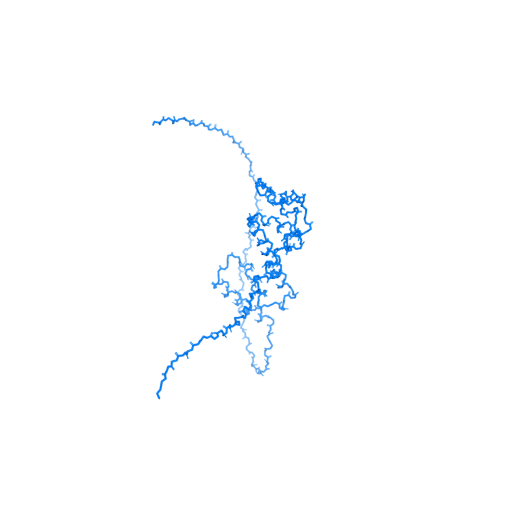91 -13.595 1.00 70.25 101 GLN A CA 1
ATOM 735 C C . GLN A 1 101 ? 7.644 -3.180 -12.562 1.00 70.25 101 GLN A C 1
ATOM 737 O O . GLN A 1 101 ? 7.046 -4.205 -12.867 1.00 70.25 101 GLN A O 1
ATOM 742 N N . MET A 1 102 ? 7.647 -2.651 -11.335 1.00 64.69 102 MET A N 1
ATOM 743 C CA . MET A 1 102 ? 6.819 -3.156 -10.243 1.00 64.69 102 MET A CA 1
ATOM 744 C C . MET A 1 102 ? 5.428 -3.502 -10.772 1.00 64.69 102 MET A C 1
ATOM 746 O O . MET A 1 102 ? 4.839 -2.681 -11.482 1.00 64.69 102 MET A O 1
ATOM 750 N N . ASP A 1 103 ? 4.963 -4.720 -10.479 1.00 72.88 103 ASP A N 1
ATOM 751 C CA . ASP A 1 103 ? 3.728 -5.250 -11.049 1.00 72.88 103 ASP A CA 1
ATOM 752 C C . ASP A 1 103 ? 2.608 -4.202 -10.881 1.00 72.88 103 ASP A C 1
ATOM 754 O O . ASP A 1 103 ? 2.315 -3.794 -9.749 1.00 72.88 103 ASP A O 1
ATOM 758 N N . PRO A 1 104 ? 2.024 -3.691 -11.982 1.00 75.75 104 PRO A N 1
ATOM 759 C CA . PRO A 1 104 ? 1.001 -2.657 -11.909 1.00 75.75 104 PRO A CA 1
ATOM 760 C C . PRO A 1 104 ? -0.214 -3.107 -11.093 1.00 75.75 104 PRO A C 1
ATOM 762 O O . PRO A 1 104 ? -0.901 -2.255 -10.525 1.00 75.75 104 PRO A O 1
ATOM 765 N N . ASP A 1 105 ? -0.463 -4.415 -10.990 1.00 78.69 105 ASP A N 1
ATOM 766 C CA . ASP A 1 105 ? -1.495 -4.960 -10.119 1.00 78.69 105 ASP A CA 1
ATOM 767 C C . ASP A 1 105 ? -1.107 -4.835 -8.641 1.00 78.69 105 ASP A C 1
ATOM 769 O O . ASP A 1 105 ? -1.935 -4.380 -7.853 1.00 78.69 105 ASP A O 1
ATOM 773 N N . LEU A 1 106 ? 0.151 -5.105 -8.271 1.00 80.25 106 LEU A N 1
ATOM 774 C CA . LEU A 1 106 ? 0.640 -4.899 -6.899 1.00 80.25 106 LEU A CA 1
ATOM 775 C C . LEU A 1 106 ? 0.611 -3.420 -6.503 1.00 80.25 106 LEU A C 1
ATOM 777 O O . LEU A 1 106 ? 0.180 -3.072 -5.403 1.00 80.25 106 LEU A O 1
ATOM 781 N N . GLU A 1 107 ? 1.012 -2.514 -7.400 1.00 86.06 107 GLU A N 1
ATOM 782 C CA . GLU A 1 107 ? 0.894 -1.082 -7.116 1.00 86.06 107 GLU A CA 1
ATOM 783 C C . GLU A 1 107 ? -0.568 -0.654 -6.985 1.00 86.06 107 GLU A C 1
ATOM 785 O O . GLU A 1 107 ? -0.892 0.132 -6.091 1.00 86.06 107 GLU A O 1
ATOM 790 N N . ARG A 1 108 ? -1.472 -1.174 -7.822 1.00 89.06 108 ARG A N 1
ATOM 791 C CA . ARG A 1 108 ? -2.912 -0.921 -7.684 1.00 89.06 108 ARG A CA 1
ATOM 792 C C . ARG A 1 108 ? -3.422 -1.390 -6.320 1.00 89.06 108 ARG A C 1
ATOM 794 O O . ARG A 1 108 ? -4.081 -0.608 -5.637 1.00 89.06 108 ARG A O 1
ATOM 801 N N . GLU A 1 109 ? -3.075 -2.601 -5.894 1.00 92.38 109 GLU A N 1
ATOM 802 C CA . GLU A 1 109 ? -3.462 -3.150 -4.587 1.00 92.38 109 GLU A CA 1
ATOM 803 C C . GLU A 1 109 ? -2.937 -2.292 -3.429 1.00 92.38 109 GLU A C 1
ATOM 805 O O . GLU A 1 109 ? -3.689 -1.940 -2.512 1.00 92.38 109 GLU A O 1
ATOM 810 N N . ARG A 1 110 ? -1.689 -1.824 -3.522 1.00 92.62 110 ARG A N 1
ATOM 811 C CA . ARG A 1 110 ? -1.106 -0.920 -2.526 1.00 92.62 110 ARG A CA 1
ATOM 812 C C . ARG A 1 110 ? -1.854 0.413 -2.451 1.00 92.62 110 ARG A C 1
ATOM 814 O O . ARG A 1 110 ? -2.088 0.947 -1.360 1.00 92.62 110 ARG A O 1
ATOM 821 N N . HIS A 1 111 ? -2.271 0.956 -3.595 1.00 93.31 111 HIS A N 1
ATOM 822 C CA . HIS A 1 111 ? -3.115 2.151 -3.647 1.00 93.31 111 HIS A CA 1
ATOM 823 C C . HIS A 1 111 ? -4.512 1.898 -3.061 1.00 93.31 111 HIS A C 1
ATOM 825 O O . HIS A 1 111 ? -5.052 2.778 -2.384 1.00 93.31 111 HIS A O 1
ATOM 831 N N . GLU A 1 112 ? -5.092 0.715 -3.266 1.00 95.06 112 GLU A N 1
ATOM 832 C CA . GLU A 1 112 ? -6.368 0.322 -2.661 1.00 95.06 112 GLU A CA 1
ATOM 833 C C . GLU A 1 112 ? -6.281 0.251 -1.136 1.00 95.06 112 GLU A C 1
ATOM 835 O O . GLU A 1 112 ? -7.151 0.801 -0.461 1.00 95.06 112 GLU A O 1
ATOM 840 N N . VAL A 1 113 ? -5.204 -0.310 -0.575 1.00 96.75 113 VAL A N 1
ATOM 841 C CA . VAL A 1 113 ? -4.952 -0.289 0.877 1.00 96.75 113 VAL A CA 1
ATOM 842 C C . VAL A 1 113 ? -4.923 1.144 1.412 1.00 96.75 113 VAL A C 1
ATOM 844 O O . VAL A 1 113 ? -5.585 1.467 2.403 1.00 96.75 113 VAL A O 1
ATOM 847 N N . VAL A 1 114 ? -4.213 2.048 0.734 1.00 96.38 114 VAL A N 1
ATOM 848 C CA . VAL A 1 114 ? -4.181 3.469 1.115 1.00 96.38 114 VAL A CA 1
ATOM 849 C C . VAL A 1 114 ? -5.576 4.100 1.036 1.00 96.38 114 VAL A C 1
ATOM 851 O O . VAL A 1 114 ? -5.950 4.890 1.907 1.00 96.38 114 VAL A O 1
ATOM 854 N N . ASN A 1 115 ? -6.366 3.772 0.015 1.00 96.38 115 ASN A N 1
ATOM 855 C CA . ASN A 1 115 ? -7.712 4.316 -0.154 1.00 96.38 115 ASN A CA 1
ATOM 856 C C . ASN A 1 115 ? -8.707 3.762 0.875 1.00 96.38 115 ASN A C 1
ATOM 858 O O . ASN A 1 115 ? -9.535 4.525 1.377 1.00 96.38 115 ASN A O 1
ATOM 862 N N . PHE A 1 116 ? -8.573 2.495 1.267 1.00 97.81 116 PHE A N 1
ATOM 863 C CA . PHE A 1 116 ? -9.306 1.899 2.381 1.00 97.81 116 PHE A CA 1
ATOM 864 C C . PHE A 1 116 ? -9.051 2.672 3.682 1.00 97.81 116 PHE A C 1
ATOM 866 O O . PHE A 1 116 ? -9.982 3.133 4.346 1.00 97.81 116 PHE A O 1
ATOM 873 N N . PHE A 1 117 ? -7.784 2.919 4.018 1.00 97.62 117 PHE A N 1
ATOM 874 C CA . PHE A 1 117 ? -7.438 3.700 5.205 1.00 97.62 117 PHE A CA 1
ATOM 875 C C . PHE A 1 117 ? -7.958 5.143 5.137 1.00 97.62 117 PHE A C 1
ATOM 877 O O . PHE A 1 117 ? -8.485 5.654 6.132 1.00 97.62 117 PHE A O 1
ATOM 884 N N . LYS A 1 118 ? -7.896 5.790 3.965 1.00 96.06 118 LYS A N 1
ATOM 885 C CA . LYS A 1 118 ? -8.487 7.124 3.756 1.00 96.06 118 LYS A CA 1
ATOM 886 C C . LYS A 1 118 ? -9.996 7.133 4.004 1.00 96.06 118 LYS A C 1
ATOM 888 O O . LYS A 1 118 ? -10.473 8.039 4.690 1.00 96.06 118 LYS A O 1
ATOM 893 N N . ALA A 1 119 ? -10.736 6.131 3.518 1.00 95.75 119 ALA A N 1
ATOM 894 C CA . ALA A 1 119 ? -12.175 5.993 3.769 1.00 95.75 119 ALA A CA 1
ATOM 895 C C . ALA A 1 119 ? -12.488 5.898 5.276 1.00 95.75 119 ALA A C 1
ATOM 897 O O . ALA A 1 119 ? -13.493 6.425 5.755 1.00 95.75 119 ALA A O 1
ATOM 898 N N . HIS A 1 120 ? -11.560 5.338 6.056 1.00 95.75 120 HIS A N 1
ATOM 899 C CA . HIS A 1 120 ? -11.629 5.268 7.516 1.00 95.75 120 HIS A CA 1
ATOM 900 C C . HIS A 1 120 ? -10.939 6.429 8.257 1.00 95.75 120 HIS A C 1
ATOM 902 O O . HIS A 1 120 ? -10.744 6.364 9.474 1.00 95.75 120 HIS A O 1
ATOM 908 N N . LYS A 1 121 ? -10.620 7.530 7.563 1.00 95.44 121 LYS A N 1
ATOM 909 C CA . LYS A 1 121 ? -10.001 8.741 8.139 1.00 95.44 121 LYS A CA 1
ATOM 910 C C . LYS A 1 121 ? -8.645 8.468 8.808 1.00 95.44 121 LYS A C 1
ATOM 912 O O . LYS A 1 121 ? -8.303 9.087 9.824 1.00 95.44 121 LYS A O 1
ATOM 917 N N . ILE A 1 122 ? -7.879 7.544 8.234 1.00 97.12 122 ILE A N 1
ATOM 918 C CA . ILE A 1 122 ? -6.475 7.284 8.548 1.00 97.12 122 ILE A CA 1
ATOM 919 C C . ILE A 1 122 ? -5.610 7.938 7.464 1.00 97.12 122 ILE A C 1
ATOM 921 O O . ILE A 1 122 ? -5.944 7.921 6.281 1.00 97.12 122 ILE A O 1
ATOM 925 N N . SER A 1 123 ? -4.517 8.584 7.872 1.00 95.62 123 SER A N 1
ATOM 926 C CA . SER A 1 123 ? -3.646 9.303 6.942 1.00 95.62 123 SER A CA 1
ATOM 927 C C . SER A 1 123 ? -2.782 8.350 6.117 1.00 95.62 123 SER A C 1
ATOM 929 O O . SER A 1 123 ? -2.462 7.239 6.548 1.00 95.62 123 SER A O 1
ATOM 931 N N . THR A 1 124 ? -2.317 8.817 4.956 1.00 94.81 124 THR A N 1
ATOM 932 C CA . THR A 1 124 ? -1.380 8.065 4.106 1.00 94.81 124 THR A CA 1
ATOM 933 C C . THR A 1 124 ? -0.103 7.680 4.857 1.00 94.81 124 THR A C 1
ATOM 935 O O . THR A 1 124 ? 0.382 6.569 4.691 1.00 94.81 124 THR A O 1
ATOM 938 N N . ALA A 1 125 ? 0.408 8.555 5.732 1.00 95.56 125 ALA A N 1
ATOM 939 C CA . ALA A 1 125 ? 1.596 8.266 6.536 1.00 95.56 125 ALA A CA 1
ATOM 940 C C . ALA A 1 125 ? 1.386 7.063 7.469 1.00 95.56 125 ALA A C 1
ATOM 942 O O . ALA A 1 125 ? 2.254 6.209 7.572 1.00 95.56 125 ALA A O 1
ATOM 943 N N . VAL A 1 126 ? 0.215 6.960 8.110 1.00 96.69 126 VAL A N 1
ATOM 944 C CA . VAL A 1 126 ? -0.110 5.798 8.951 1.00 96.69 126 VAL A CA 1
ATOM 945 C C . VAL A 1 126 ? -0.374 4.555 8.102 1.00 96.69 126 VAL A C 1
ATOM 947 O O . VAL A 1 126 ? 0.044 3.468 8.482 1.00 96.69 126 VAL A O 1
ATOM 950 N N . SER A 1 127 ? -1.015 4.720 6.943 1.00 97.19 127 SER A N 1
ATOM 951 C CA . SER A 1 127 ? -1.287 3.630 5.992 1.00 97.19 127 SER A CA 1
ATOM 952 C C . SER A 1 127 ? 0.006 2.973 5.499 1.00 97.19 127 SER A C 1
ATOM 954 O O . SER A 1 127 ? 0.083 1.753 5.412 1.00 97.19 127 SER A O 1
ATOM 956 N N . ALA A 1 128 ? 1.044 3.778 5.244 1.00 96.44 128 ALA A N 1
ATOM 957 C CA . ALA A 1 128 ? 2.341 3.297 4.780 1.00 96.44 128 ALA A CA 1
ATOM 958 C C . ALA A 1 128 ? 2.998 2.310 5.758 1.00 96.44 128 ALA A C 1
ATOM 960 O O . ALA A 1 128 ? 3.719 1.419 5.326 1.00 96.44 128 ALA A O 1
ATOM 961 N N . HIS A 1 129 ? 2.717 2.409 7.061 1.00 97.81 129 HIS A N 1
ATOM 962 C CA . HIS A 1 129 ? 3.259 1.465 8.040 1.00 97.81 129 HIS A CA 1
ATOM 963 C C . HIS A 1 129 ? 2.791 0.025 7.800 1.00 97.81 129 HIS A C 1
ATOM 965 O O . HIS A 1 129 ? 3.549 -0.909 8.053 1.00 97.81 129 HIS A O 1
ATOM 971 N N . PHE A 1 130 ? 1.569 -0.152 7.290 1.00 97.88 130 PHE A N 1
ATOM 972 C CA . PHE A 1 130 ? 1.019 -1.463 6.949 1.00 97.88 130 PHE A CA 1
ATOM 973 C C . PHE A 1 130 ? 1.672 -2.007 5.682 1.00 97.88 130 PHE A C 1
ATOM 975 O O . PHE A 1 130 ? 2.164 -3.131 5.687 1.00 97.88 130 PHE A O 1
ATOM 982 N N . THR A 1 131 ? 1.782 -1.181 4.640 1.00 95.62 131 THR A N 1
ATOM 983 C CA . THR A 1 131 ? 2.424 -1.594 3.384 1.00 95.62 131 THR A CA 1
ATOM 984 C C . THR A 1 131 ? 3.914 -1.887 3.580 1.00 95.62 131 THR A C 1
ATOM 986 O O . THR A 1 131 ? 4.427 -2.844 3.020 1.00 95.62 131 THR A O 1
ATOM 989 N N . ASN A 1 132 ? 4.609 -1.125 4.433 1.00 94.62 132 ASN A N 1
ATOM 990 C CA . ASN A 1 132 ? 6.012 -1.383 4.780 1.00 94.62 132 ASN A CA 1
ATOM 991 C C . ASN A 1 132 ? 6.194 -2.709 5.531 1.00 94.62 132 ASN A C 1
ATOM 993 O O . ASN A 1 132 ? 7.245 -3.331 5.424 1.00 94.62 132 ASN A O 1
ATOM 997 N N . ALA A 1 133 ? 5.183 -3.122 6.299 1.00 95.69 133 ALA A N 1
ATOM 998 C CA . ALA A 1 133 ? 5.170 -4.381 7.035 1.00 95.69 133 ALA A CA 1
ATOM 999 C C . ALA A 1 133 ? 4.665 -5.572 6.190 1.00 95.69 133 ALA A C 1
ATOM 1001 O O . ALA A 1 133 ? 4.481 -6.656 6.735 1.00 95.69 133 ALA A O 1
ATOM 1002 N N . GLY A 1 134 ? 4.446 -5.383 4.881 1.00 93.75 134 GLY A N 1
ATOM 1003 C CA . GLY A 1 134 ? 4.008 -6.438 3.960 1.00 93.75 134 GLY A CA 1
ATOM 1004 C C . GLY A 1 134 ? 2.495 -6.666 3.902 1.00 93.75 134 GLY A C 1
ATOM 1005 O O . GLY A 1 134 ? 2.058 -7.675 3.363 1.00 93.75 134 GLY A O 1
ATOM 1006 N N . TYR A 1 135 ? 1.687 -5.752 4.452 1.00 96.44 135 TYR A N 1
ATOM 1007 C CA . TYR A 1 135 ? 0.224 -5.767 4.325 1.00 96.44 135 TYR A CA 1
ATOM 1008 C C . TYR A 1 135 ? -0.213 -4.773 3.247 1.00 96.44 135 TYR A C 1
ATOM 1010 O O . TYR A 1 135 ? -0.784 -3.714 3.526 1.00 96.44 135 TYR A O 1
ATOM 1018 N N . ASP A 1 136 ? 0.162 -5.078 2.012 1.00 94.44 136 ASP A N 1
ATOM 1019 C CA . ASP A 1 136 ? 0.007 -4.243 0.822 1.00 94.44 136 ASP A CA 1
ATOM 1020 C C . ASP A 1 136 ? -1.223 -4.588 -0.026 1.00 94.44 136 ASP A C 1
ATOM 1022 O O . ASP A 1 136 ? -1.493 -3.901 -1.008 1.00 94.44 136 ASP A O 1
ATOM 1026 N N . THR A 1 137 ? -2.042 -5.545 0.416 1.00 96.00 137 THR A N 1
ATOM 1027 C CA . THR A 1 137 ? -3.314 -5.910 -0.224 1.00 96.00 137 THR A CA 1
ATOM 1028 C C . THR A 1 137 ? -4.474 -5.886 0.773 1.00 96.00 137 THR A C 1
ATOM 1030 O O . THR A 1 137 ? -4.296 -6.054 1.982 1.00 96.00 137 THR A O 1
ATOM 1033 N N . LEU A 1 138 ? -5.710 -5.707 0.295 1.00 97.00 138 LEU A N 1
ATOM 1034 C CA . LEU A 1 138 ? -6.880 -5.764 1.183 1.00 97.00 138 LEU A CA 1
ATOM 1035 C C . LEU A 1 138 ? -7.038 -7.138 1.846 1.00 97.00 138 LEU A C 1
ATOM 1037 O O . LEU A 1 138 ? -7.495 -7.211 2.984 1.00 97.00 138 LEU A O 1
ATOM 1041 N N . ASP A 1 139 ? -6.648 -8.217 1.164 1.00 96.25 139 ASP A N 1
ATOM 1042 C CA . ASP A 1 139 ? -6.739 -9.570 1.711 1.00 96.25 139 ASP A CA 1
ATOM 1043 C C . ASP A 1 139 ? -5.697 -9.801 2.811 1.00 96.25 139 ASP A C 1
ATOM 1045 O O . ASP A 1 139 ? -6.048 -10.321 3.873 1.00 96.25 139 ASP A O 1
ATOM 1049 N N . THR A 1 140 ? -4.457 -9.329 2.638 1.00 96.88 140 THR A N 1
ATOM 1050 C CA . THR A 1 140 ? -3.432 -9.417 3.694 1.00 96.88 140 THR A CA 1
ATOM 1051 C C . THR A 1 140 ? -3.834 -8.615 4.934 1.00 96.88 140 THR A C 1
ATOM 1053 O O . THR A 1 140 ? -3.655 -9.106 6.050 1.00 96.88 140 THR A O 1
ATOM 1056 N N . LEU A 1 141 ? -4.501 -7.460 4.780 1.00 97.50 141 LEU A N 1
ATOM 1057 C CA . LEU A 1 141 ? -5.072 -6.728 5.920 1.00 97.50 141 LEU A CA 1
ATOM 1058 C C . LEU A 1 141 ? -6.080 -7.563 6.718 1.00 97.50 141 LEU A C 1
ATOM 1060 O O . LEU A 1 141 ? -6.128 -7.438 7.938 1.00 97.50 141 LEU A O 1
ATOM 1064 N N . THR A 1 142 ? -6.879 -8.421 6.073 1.00 97.50 142 THR A N 1
ATOM 1065 C CA . THR A 1 142 ? -7.884 -9.235 6.788 1.00 97.50 142 THR A CA 1
ATOM 1066 C C . THR A 1 142 ? -7.294 -10.330 7.671 1.00 97.50 142 THR A C 1
ATOM 1068 O O . THR A 1 142 ? -8.023 -10.907 8.475 1.00 97.50 142 THR A O 1
ATOM 1071 N N . THR A 1 143 ? -5.994 -10.602 7.548 1.00 96.62 143 THR A N 1
ATOM 1072 C CA . THR A 1 143 ? -5.284 -11.562 8.405 1.00 96.62 143 THR A CA 1
ATOM 1073 C C . THR A 1 143 ? -4.846 -10.952 9.739 1.00 96.62 143 THR A C 1
ATOM 1075 O O . THR A 1 143 ? -4.506 -11.679 10.670 1.00 96.62 143 THR A O 1
ATOM 1078 N N . LEU A 1 144 ? -4.879 -9.620 9.844 1.00 97.31 144 LEU A N 1
ATOM 1079 C CA . LEU A 1 144 ? -4.485 -8.880 11.034 1.00 97.31 144 LEU A CA 1
ATOM 1080 C C . LEU A 1 144 ? -5.566 -8.903 12.111 1.00 97.31 144 LEU A C 1
ATOM 1082 O O . LEU A 1 144 ? -6.764 -8.836 11.833 1.00 97.31 144 LEU A O 1
ATOM 1086 N N . THR A 1 145 ? -5.116 -8.879 13.362 1.00 96.19 145 THR A N 1
ATOM 1087 C CA . THR A 1 145 ? -5.965 -8.657 14.534 1.00 96.19 145 THR A CA 1
ATOM 1088 C C . THR A 1 145 ? -5.565 -7.352 15.229 1.00 96.19 145 THR A C 1
ATOM 1090 O O . THR A 1 145 ? -4.504 -6.788 14.937 1.00 96.19 145 THR A O 1
ATOM 1093 N N . PRO A 1 146 ? -6.376 -6.836 16.173 1.00 97.25 146 PRO A N 1
ATOM 1094 C CA . PRO A 1 146 ? -5.982 -5.682 16.979 1.00 97.25 146 PRO A CA 1
ATOM 1095 C C . PRO A 1 146 ? -4.645 -5.861 17.712 1.00 97.25 146 PRO A C 1
ATOM 1097 O O . PRO A 1 146 ? -3.961 -4.868 17.953 1.00 97.25 146 PRO A O 1
ATOM 1100 N N . ASP A 1 147 ? -4.258 -7.098 18.030 1.00 96.56 147 ASP A N 1
ATOM 1101 C CA . ASP A 1 147 ? -3.007 -7.400 18.733 1.00 96.56 147 ASP A CA 1
ATOM 1102 C C . ASP A 1 147 ? -1.782 -7.217 17.825 1.00 96.56 147 ASP A C 1
ATOM 1104 O O . ASP A 1 147 ? -0.755 -6.703 18.268 1.00 96.56 147 ASP A O 1
ATOM 1108 N N . SER A 1 148 ? -1.918 -7.509 16.525 1.00 96.38 148 SER A N 1
ATOM 1109 C CA . SER A 1 148 ? -0.861 -7.321 15.519 1.00 96.38 148 SER A CA 1
ATOM 1110 C C . SER A 1 148 ? -0.416 -5.858 15.365 1.00 96.38 148 SER A C 1
ATOM 1112 O O . SER A 1 148 ? 0.661 -5.576 14.840 1.00 96.38 148 SER A O 1
ATOM 1114 N N . LEU A 1 149 ? -1.233 -4.898 15.813 1.00 97.31 149 LEU A N 1
ATOM 1115 C CA . LEU A 1 149 ? -0.939 -3.466 15.711 1.00 97.31 149 LEU A CA 1
ATOM 1116 C C . LEU A 1 149 ? 0.324 -3.058 16.477 1.00 97.31 149 LEU A C 1
ATOM 1118 O O . LEU A 1 149 ? 1.003 -2.119 16.060 1.00 97.31 149 LEU A O 1
ATOM 1122 N N . VAL A 1 150 ? 0.638 -3.750 17.575 1.00 96.56 150 VAL A N 1
ATOM 1123 C CA . VAL A 1 150 ? 1.838 -3.483 18.381 1.00 96.56 150 VAL A CA 1
ATOM 1124 C C . VAL A 1 150 ? 3.100 -3.808 17.584 1.00 96.56 150 VAL A C 1
ATOM 1126 O O . VAL A 1 150 ? 4.041 -3.013 17.572 1.00 96.56 150 VAL A O 1
ATOM 1129 N N . ASP A 1 151 ? 3.088 -4.925 16.859 1.00 96.88 151 ASP A N 1
ATOM 1130 C CA . ASP A 1 151 ? 4.228 -5.376 16.063 1.00 96.88 151 ASP A CA 1
ATOM 1131 C C . ASP A 1 151 ? 4.459 -4.468 14.852 1.00 96.88 151 ASP A C 1
ATOM 1133 O O . ASP A 1 151 ? 5.596 -4.119 14.546 1.00 96.88 151 ASP A O 1
ATOM 1137 N N . ILE A 1 152 ? 3.386 -4.007 14.201 1.00 97.44 152 ILE A N 1
ATOM 1138 C CA . ILE A 1 152 ? 3.476 -3.066 13.072 1.00 97.44 152 ILE A CA 1
ATOM 1139 C C . ILE A 1 152 ? 4.03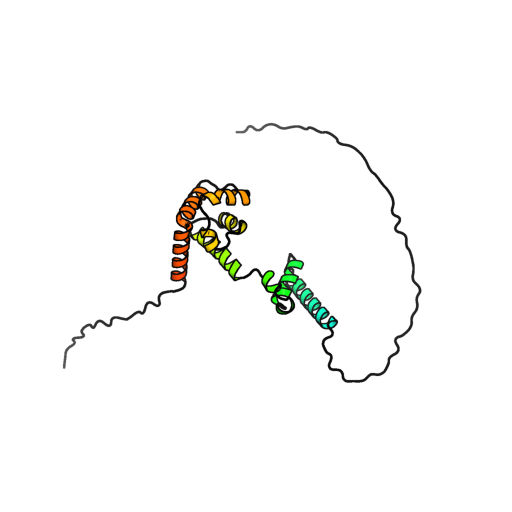1 -1.711 13.531 1.00 97.44 152 ILE A C 1
ATOM 1141 O O . ILE A 1 152 ? 4.867 -1.114 12.846 1.00 97.44 152 ILE A O 1
ATOM 1145 N N . GLU A 1 153 ? 3.584 -1.217 14.689 1.00 97.19 153 GLU A N 1
ATOM 1146 C CA . GLU A 1 153 ? 4.090 0.020 15.291 1.00 97.19 153 GLU A CA 1
ATOM 1147 C C . GLU A 1 153 ? 5.591 -0.098 15.619 1.00 97.19 153 GLU A C 1
ATOM 1149 O O . GLU A 1 153 ? 6.370 0.796 15.272 1.00 97.19 153 GLU A O 1
ATOM 1154 N N . ALA A 1 154 ? 6.005 -1.225 16.208 1.00 97.06 154 ALA A N 1
ATOM 1155 C CA . ALA A 1 154 ? 7.398 -1.508 16.544 1.00 97.06 154 ALA A CA 1
ATOM 1156 C C . ALA A 1 154 ? 8.287 -1.681 15.302 1.00 97.06 154 ALA A C 1
ATOM 1158 O O . ALA A 1 154 ? 9.363 -1.087 15.239 1.00 97.06 154 ALA A O 1
ATOM 1159 N N . PHE A 1 155 ? 7.828 -2.428 14.292 1.00 97.38 155 PHE A N 1
ATOM 1160 C CA . PHE A 1 155 ? 8.552 -2.656 13.036 1.00 97.38 155 PHE A CA 1
ATOM 1161 C C . PHE A 1 155 ? 8.880 -1.344 12.315 1.00 97.38 155 PHE A C 1
ATOM 1163 O O . PHE A 1 155 ? 9.977 -1.168 11.792 1.00 97.38 155 PHE A O 1
ATOM 1170 N N . ASN A 1 156 ? 7.947 -0.390 12.334 1.00 96.81 156 ASN A N 1
ATOM 1171 C CA . ASN A 1 156 ? 8.139 0.919 11.714 1.00 96.81 156 ASN A CA 1
ATOM 1172 C C . ASN A 1 156 ? 8.906 1.912 12.605 1.00 96.81 156 ASN A C 1
ATOM 1174 O O . ASN A 1 156 ? 9.162 3.033 12.170 1.00 96.81 156 ASN A O 1
ATOM 1178 N N . ASN A 1 157 ? 9.272 1.531 13.834 1.00 97.25 157 ASN A N 1
ATOM 1179 C CA . ASN A 1 157 ? 9.917 2.399 14.822 1.00 97.25 157 ASN A CA 1
ATOM 1180 C C . A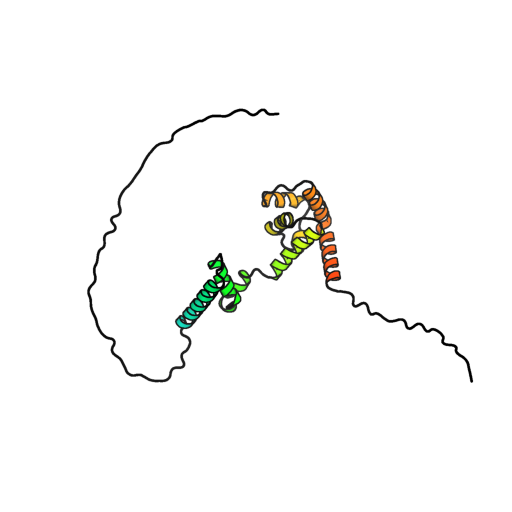SN A 1 157 ? 9.158 3.724 15.038 1.00 97.25 157 ASN A C 1
ATOM 1182 O O . ASN A 1 157 ? 9.735 4.814 15.071 1.00 97.25 157 ASN A O 1
ATOM 1186 N N . VAL A 1 158 ? 7.834 3.634 15.156 1.00 96.44 158 VAL A N 1
ATOM 1187 C CA . VAL A 1 158 ? 6.955 4.788 15.367 1.00 96.44 158 VAL A CA 1
ATOM 1188 C C . VAL A 1 158 ? 6.172 4.642 16.658 1.00 96.44 158 VAL A C 1
ATOM 1190 O O . VAL A 1 158 ? 6.026 3.559 17.208 1.00 96.44 158 VAL A O 1
ATOM 1193 N N . LYS A 1 159 ? 5.632 5.761 17.144 1.00 96.62 159 LYS A N 1
ATOM 1194 C CA . LYS A 1 159 ? 4.612 5.756 18.190 1.00 96.62 159 LYS A CA 1
ATOM 1195 C C . LYS A 1 159 ? 3.379 6.477 17.682 1.00 96.62 159 LYS A C 1
ATOM 1197 O O . LYS A 1 159 ? 3.393 7.693 17.486 1.00 96.62 159 LYS A O 1
ATOM 1202 N N . TRP A 1 160 ? 2.302 5.741 17.458 1.00 96.56 160 TRP A N 1
ATOM 1203 C CA . TRP A 1 160 ? 1.045 6.317 17.017 1.00 96.56 160 TRP A CA 1
ATOM 1204 C C . TRP A 1 160 ? 0.396 7.120 18.136 1.00 96.56 160 TRP A C 1
ATOM 1206 O O . TRP A 1 160 ? 0.381 6.732 19.308 1.00 96.56 160 TRP A O 1
ATOM 1216 N N . LEU A 1 161 ? -0.190 8.252 17.751 1.00 95.94 161 LEU A N 1
ATOM 1217 C CA . LEU A 1 161 ? -0.984 9.062 18.662 1.00 95.94 161 LEU A CA 1
ATOM 1218 C C . LEU A 1 161 ? -2.192 8.257 19.171 1.00 95.94 161 LEU A C 1
ATOM 1220 O O . LEU A 1 161 ? -2.742 7.450 18.413 1.00 95.94 161 LEU A O 1
ATOM 1224 N N . PRO A 1 162 ? -2.672 8.509 20.404 1.00 96.56 162 PRO A N 1
ATOM 1225 C CA . PRO A 1 162 ? -3.777 7.750 20.995 1.00 96.56 162 PRO A CA 1
ATOM 1226 C C . PRO A 1 162 ? -5.021 7.667 20.100 1.00 96.56 162 PRO A C 1
ATOM 1228 O O . PRO A 1 162 ? -5.606 6.600 19.950 1.00 96.56 162 PRO A O 1
ATOM 1231 N N . GLY A 1 163 ? -5.384 8.765 19.426 1.00 96.06 163 GLY A N 1
ATOM 1232 C CA . GLY A 1 163 ? -6.526 8.783 18.508 1.00 96.06 163 GLY A CA 1
ATOM 1233 C C . GLY A 1 163 ? -6.354 7.876 17.284 1.00 96.06 163 GLY A C 1
ATOM 1234 O O . GLY A 1 163 ? -7.327 7.276 16.832 1.00 96.06 163 GLY A O 1
ATOM 1235 N N . HIS A 1 164 ? -5.130 7.732 16.765 1.00 95.44 164 HIS A N 1
ATOM 1236 C CA . HIS A 1 164 ? -4.847 6.774 15.694 1.00 95.44 164 HIS A CA 1
ATOM 1237 C C . HIS A 1 164 ? -4.925 5.341 16.216 1.00 95.44 164 HIS A C 1
ATOM 1239 O O . HIS A 1 164 ? -5.565 4.518 15.572 1.00 95.44 164 HIS A O 1
ATOM 1245 N N . LYS A 1 165 ? -4.370 5.061 17.405 1.00 96.44 165 LYS A N 1
ATOM 1246 C CA . LYS A 1 165 ? -4.455 3.729 18.025 1.00 96.44 165 LYS A CA 1
ATOM 1247 C C . LYS A 1 165 ? -5.899 3.276 18.207 1.00 96.44 165 LYS A C 1
ATOM 1249 O O . LYS A 1 165 ? -6.239 2.182 17.783 1.00 96.44 165 LYS A O 1
ATOM 1254 N N . VAL A 1 166 ? -6.757 4.139 18.754 1.00 97.06 166 VAL A N 1
ATOM 1255 C CA . VAL A 1 166 ? -8.178 3.820 18.962 1.00 97.06 166 VAL A CA 1
ATOM 1256 C C . VAL A 1 166 ? -8.885 3.525 17.639 1.00 97.06 166 VAL A C 1
ATOM 1258 O O . VAL A 1 166 ? -9.585 2.522 17.533 1.00 97.06 166 VAL A O 1
ATOM 1261 N N . ARG A 1 167 ? -8.690 4.357 16.605 1.00 97.25 167 ARG A N 1
ATOM 1262 C CA . ARG A 1 167 ? -9.308 4.109 15.291 1.00 97.25 167 ARG A CA 1
ATOM 1263 C C . ARG A 1 167 ? -8.807 2.815 14.665 1.00 97.25 167 ARG A C 1
ATOM 1265 O O . ARG A 1 167 ? -9.614 2.060 14.142 1.00 97.25 167 ARG A O 1
ATOM 1272 N N . LEU A 1 168 ? -7.504 2.547 14.731 1.00 97.81 168 LEU A N 1
ATOM 1273 C CA . LEU A 1 168 ? -6.932 1.308 14.211 1.00 97.81 168 LEU A CA 1
ATOM 1274 C C . LEU A 1 168 ? -7.482 0.096 14.969 1.00 97.81 168 LEU A C 1
ATOM 1276 O O . LEU A 1 168 ? -7.949 -0.833 14.329 1.00 97.81 168 LEU A O 1
ATOM 1280 N N . GLN A 1 169 ? -7.557 0.132 16.301 1.00 97.75 169 GLN A N 1
ATOM 1281 C CA . GLN A 1 169 ? -8.182 -0.940 17.085 1.00 97.75 169 GLN A CA 1
ATOM 1282 C C . GLN A 1 169 ? -9.640 -1.194 16.673 1.00 97.75 169 GLN A C 1
ATOM 1284 O O . GLN A 1 169 ? -10.039 -2.343 16.517 1.00 97.75 169 GLN A O 1
ATOM 1289 N N . GLN A 1 170 ? -10.426 -0.140 16.436 1.00 97.19 170 GLN A N 1
ATOM 1290 C CA . GLN A 1 170 ? -11.811 -0.270 15.961 1.00 97.19 170 GLN A CA 1
ATOM 1291 C C . GLN A 1 170 ? -11.899 -0.847 14.544 1.00 97.19 170 GLN A C 1
ATOM 1293 O O . GLN A 1 170 ? -12.774 -1.662 14.261 1.00 97.19 170 GLN A O 1
ATOM 1298 N N . ILE A 1 171 ? -11.007 -0.422 13.646 1.00 97.69 171 ILE A N 1
ATOM 1299 C CA . ILE A 1 171 ? -10.948 -0.945 12.278 1.00 97.69 171 ILE A CA 1
ATOM 1300 C C . ILE A 1 171 ? -10.595 -2.433 12.313 1.00 97.69 171 ILE A C 1
ATOM 1302 O O . ILE A 1 171 ? -11.311 -3.246 11.734 1.00 97.69 171 ILE A O 1
ATOM 1306 N N . PHE A 1 172 ? -9.535 -2.792 13.036 1.00 97.94 172 PHE A N 1
ATOM 1307 C CA . PHE A 1 172 ? -9.018 -4.156 13.079 1.00 97.94 172 PHE A CA 1
ATOM 1308 C C . PHE A 1 172 ? -9.835 -5.112 13.948 1.00 97.94 172 PHE A C 1
ATOM 1310 O O . PHE A 1 172 ? -9.746 -6.319 13.757 1.00 97.94 172 PHE A O 1
ATOM 1317 N N . GLY A 1 173 ? -10.708 -4.600 14.820 1.00 97.31 173 GLY A N 1
ATOM 1318 C CA . GLY A 1 173 ? -11.712 -5.416 15.506 1.00 97.31 173 GLY A CA 1
ATOM 1319 C C . GLY A 1 173 ? -12.767 -6.008 14.562 1.00 97.31 173 GLY A C 1
ATOM 1320 O O . GLY A 1 173 ? -13.381 -7.018 14.887 1.00 97.31 173 GLY A O 1
ATOM 1321 N N . GLU A 1 174 ? -12.963 -5.410 13.381 1.00 96.06 174 GLU A N 1
ATOM 1322 C CA . GLU A 1 174 ? -13.972 -5.824 12.395 1.00 96.06 174 GLU A CA 1
ATOM 1323 C C . GLU A 1 174 ? -13.417 -5.808 10.957 1.00 96.06 174 GLU A C 1
ATOM 1325 O O . GLU A 1 174 ? -14.150 -5.538 9.999 1.00 96.06 174 GLU A O 1
ATOM 1330 N N . ILE A 1 175 ? -12.114 -6.061 10.780 1.00 97.62 175 ILE A N 1
ATOM 1331 C CA . ILE A 1 175 ? -11.416 -5.801 9.510 1.00 97.62 175 ILE A CA 1
ATOM 1332 C C . ILE A 1 175 ? -12.068 -6.500 8.316 1.00 97.62 175 ILE A C 1
ATOM 1334 O O . ILE A 1 175 ? -12.310 -5.868 7.290 1.00 97.62 175 ILE A O 1
ATOM 1338 N N . SER A 1 176 ? -12.454 -7.769 8.459 1.00 97.00 176 SER A N 1
ATOM 1339 C CA . SER A 1 176 ? -13.072 -8.538 7.375 1.00 97.00 176 SER A CA 1
ATOM 1340 C C . SER A 1 176 ? -14.419 -7.952 6.940 1.00 97.00 176 SER A C 1
ATOM 1342 O O . SER A 1 176 ? -14.738 -7.940 5.750 1.00 97.00 176 SER A O 1
ATOM 1344 N N . ALA A 1 177 ? -15.215 -7.440 7.886 1.00 97.00 177 ALA A N 1
ATOM 1345 C CA . ALA A 1 177 ? -16.487 -6.788 7.582 1.00 97.00 177 ALA A CA 1
ATOM 1346 C C . ALA A 1 177 ? -16.266 -5.429 6.901 1.00 97.00 177 ALA A C 1
ATOM 1348 O O . ALA A 1 177 ? -16.953 -5.110 5.930 1.00 97.00 177 ALA A O 1
ATOM 1349 N N . ARG A 1 178 ? -15.273 -4.659 7.359 1.00 97.06 178 ARG A N 1
ATOM 1350 C CA . ARG A 1 178 ? -14.928 -3.345 6.793 1.00 97.06 178 ARG A CA 1
ATOM 1351 C C . ARG A 1 178 ? -14.363 -3.448 5.383 1.00 97.06 178 ARG A C 1
ATOM 1353 O O . ARG A 1 178 ? -14.807 -2.710 4.512 1.00 97.06 178 ARG A O 1
ATOM 1360 N N . VAL A 1 179 ? -13.459 -4.394 5.133 1.00 97.31 179 VAL A N 1
ATOM 1361 C CA . VAL A 1 179 ? -12.927 -4.665 3.788 1.00 97.31 179 VAL A CA 1
ATOM 1362 C C . VAL A 1 179 ? -14.050 -5.088 2.840 1.00 97.31 179 VAL A C 1
ATOM 1364 O O . VAL A 1 179 ? -14.124 -4.601 1.713 1.00 97.31 179 VAL A O 1
ATOM 1367 N N . ARG A 1 180 ? -14.980 -5.938 3.296 1.00 96.56 180 ARG A N 1
ATOM 1368 C CA . ARG A 1 180 ? -16.146 -6.333 2.493 1.00 96.56 180 ARG A CA 1
ATOM 1369 C C . ARG A 1 180 ? -17.043 -5.141 2.151 1.00 96.56 180 ARG A C 1
ATOM 1371 O O . ARG A 1 180 ? -17.440 -5.010 0.998 1.00 96.56 180 ARG A O 1
ATOM 1378 N N . ALA A 1 181 ? -17.353 -4.289 3.127 1.00 96.38 181 ALA A N 1
ATOM 1379 C CA . ALA A 1 181 ? -18.154 -3.085 2.902 1.00 96.38 181 ALA A CA 1
ATOM 1380 C C . ALA A 1 181 ? -17.464 -2.130 1.915 1.00 96.38 181 ALA A C 1
ATOM 1382 O O . ALA A 1 181 ? -18.097 -1.645 0.983 1.00 96.38 181 ALA A O 1
ATOM 1383 N N . TYR A 1 182 ? -16.152 -1.941 2.060 1.00 96.69 182 TYR A N 1
ATOM 1384 C CA . TYR A 1 182 ? -15.354 -1.118 1.158 1.00 96.69 182 TYR A CA 1
ATOM 1385 C C . TYR A 1 182 ? -15.374 -1.636 -0.290 1.00 96.69 182 TYR A C 1
ATOM 1387 O O . TYR A 1 182 ? -15.635 -0.868 -1.213 1.00 96.69 182 TYR A O 1
ATOM 1395 N N . ARG A 1 183 ? -15.190 -2.950 -0.500 1.00 94.94 183 ARG A N 1
ATOM 1396 C CA . ARG A 1 183 ? -15.298 -3.577 -1.833 1.00 94.94 183 ARG A CA 1
ATOM 1397 C C . ARG A 1 183 ? -16.681 -3.350 -2.461 1.00 94.94 183 ARG A C 1
ATOM 1399 O O . ARG A 1 183 ? -16.772 -2.952 -3.616 1.00 94.94 183 ARG A O 1
ATOM 1406 N N . GLN A 1 184 ? -17.755 -3.496 -1.681 1.00 94.19 184 GLN A N 1
ATOM 1407 C CA . GLN A 1 184 ? -19.121 -3.234 -2.158 1.00 94.19 184 GLN A CA 1
ATOM 1408 C C . GLN A 1 184 ? -19.347 -1.767 -2.557 1.00 94.19 184 GLN A C 1
ATOM 1410 O O . GLN A 1 184 ? -20.103 -1.488 -3.487 1.00 94.19 184 GLN A O 1
ATOM 1415 N N . GLU A 1 185 ? -18.726 -0.815 -1.860 1.00 91.00 185 GLU A N 1
ATOM 1416 C CA . GLU A 1 185 ? -18.796 0.605 -2.222 1.00 91.00 185 GLU A CA 1
ATOM 1417 C C . GLU A 1 185 ? -18.050 0.902 -3.530 1.00 91.00 185 GLU A C 1
ATOM 1419 O O . GLU A 1 185 ? -18.564 1.654 -4.361 1.00 91.00 185 GLU A O 1
ATOM 1424 N N . LEU A 1 186 ? -16.893 0.269 -3.754 1.00 87.81 186 LEU A N 1
ATOM 1425 C CA . LEU A 1 186 ? -16.149 0.371 -5.014 1.00 87.81 186 LEU A CA 1
ATOM 1426 C C . LEU A 1 186 ? -16.950 -0.181 -6.201 1.00 87.81 186 LEU A C 1
ATOM 1428 O O . LEU A 1 186 ? -17.039 0.479 -7.238 1.00 87.81 186 LEU A O 1
ATOM 1432 N N . ASP A 1 187 ? -17.599 -1.334 -6.033 1.00 85.94 187 ASP A N 1
ATOM 1433 C CA . ASP A 1 187 ? -18.442 -1.944 -7.070 1.00 85.94 187 ASP A CA 1
ATOM 1434 C C . ASP A 1 187 ? -19.640 -1.055 -7.439 1.00 85.94 187 ASP A C 1
ATOM 1436 O O . ASP A 1 187 ? -20.022 -0.940 -8.607 1.00 85.94 187 ASP A O 1
ATOM 1440 N N . ARG A 1 188 ? -20.221 -0.370 -6.447 1.00 84.50 188 ARG A N 1
ATOM 1441 C CA . ARG A 1 188 ? -21.316 0.590 -6.663 1.00 84.50 188 ARG A CA 1
ATOM 1442 C C . ARG A 1 188 ? -20.854 1.857 -7.376 1.00 84.50 188 ARG A C 1
ATOM 1444 O O . ARG A 1 188 ? -21.629 2.429 -8.138 1.00 84.50 188 ARG A O 1
ATOM 1451 N N . ALA A 1 189 ? -19.627 2.308 -7.128 1.00 77.81 189 ALA A N 1
ATOM 1452 C CA . ALA A 1 189 ? -19.063 3.482 -7.786 1.00 77.81 189 ALA A CA 1
ATOM 1453 C C . ALA A 1 189 ? -18.647 3.200 -9.242 1.00 77.81 189 ALA A C 1
ATOM 1455 O O . ALA A 1 189 ? -18.721 4.100 -10.079 1.00 77.81 189 ALA A O 1
ATOM 1456 N N . SER A 1 190 ? -18.244 1.964 -9.556 1.00 72.56 190 SER A N 1
ATOM 1457 C CA . SER A 1 190 ? -17.836 1.547 -10.905 1.00 72.56 190 SER A CA 1
ATOM 1458 C C . SER A 1 190 ? -19.011 1.224 -11.839 1.00 72.56 190 SER A C 1
ATOM 1460 O O . SER A 1 190 ? -18.858 1.314 -13.056 1.00 72.56 190 SER A O 1
ATOM 1462 N N . HIS A 1 191 ? -20.195 0.923 -11.294 1.00 56.97 191 HIS A N 1
ATOM 1463 C CA . HIS A 1 191 ? -21.421 0.675 -12.059 1.00 56.97 191 HIS A CA 1
ATOM 1464 C C . HIS A 1 191 ? -22.460 1.782 -11.828 1.00 56.97 191 HIS A C 1
ATOM 1466 O O . HIS A 1 191 ? -23.390 1.609 -11.031 1.00 56.97 191 HIS A O 1
ATOM 1472 N N . PRO A 1 192 ? -22.371 2.926 -12.534 1.00 54.72 192 PRO A N 1
ATOM 1473 C CA . PRO A 1 192 ? -23.452 3.894 -12.517 1.00 54.72 192 PRO A CA 1
ATOM 1474 C C . PRO A 1 192 ? -24.693 3.234 -13.124 1.00 54.72 192 PRO A C 1
ATOM 1476 O O . PRO A 1 192 ? -24.727 2.911 -14.311 1.00 54.72 192 PRO A O 1
ATOM 1479 N N . HIS A 1 193 ? -25.721 3.020 -12.299 1.00 54.72 193 HIS A N 1
ATOM 1480 C CA . HIS A 1 193 ? -27.037 2.586 -12.752 1.00 54.72 193 HIS A CA 1
ATOM 1481 C C . HIS A 1 193 ? -27.470 3.428 -13.961 1.00 54.72 193 HIS A C 1
ATOM 1483 O O . HIS A 1 193 ? -27.769 4.618 -13.831 1.00 54.72 193 HIS A O 1
ATOM 1489 N N . HIS A 1 194 ? -27.555 2.790 -15.131 1.00 48.97 194 HIS A N 1
ATOM 1490 C CA . HIS A 1 194 ? -28.314 3.289 -16.269 1.00 48.97 194 HIS A CA 1
ATOM 1491 C C . HIS A 1 194 ? -29.786 3.311 -15.846 1.00 48.97 194 HIS A C 1
ATOM 1493 O O . HIS A 1 194 ? -30.528 2.336 -15.965 1.00 48.97 194 HIS A O 1
ATOM 1499 N N . ARG A 1 195 ? -30.194 4.418 -15.225 1.00 46.12 195 ARG A N 1
ATOM 1500 C CA . ARG A 1 195 ? -31.571 4.646 -14.818 1.00 46.12 195 ARG A CA 1
ATOM 1501 C C . ARG A 1 195 ? -32.369 4.898 -16.094 1.00 46.12 195 ARG A C 1
ATOM 1503 O O . ARG A 1 195 ? -32.405 6.018 -16.595 1.00 46.12 195 ARG A O 1
ATOM 1510 N N . HIS A 1 196 ? -32.977 3.841 -16.631 1.00 46.44 196 HIS A N 1
ATOM 1511 C CA . HIS A 1 196 ? -33.979 3.935 -17.687 1.00 46.44 196 HIS A CA 1
ATOM 1512 C C . HIS A 1 196 ? -35.075 4.911 -17.245 1.00 46.44 196 HIS A C 1
ATOM 1514 O O . HIS A 1 196 ? -35.899 4.614 -16.379 1.00 46.44 196 HIS A O 1
ATOM 1520 N N . HIS A 1 197 ? -35.067 6.100 -17.843 1.00 46.25 197 HIS A N 1
ATOM 1521 C CA . HIS A 1 197 ? -36.159 7.054 -17.766 1.00 46.25 197 HIS A CA 1
ATOM 1522 C C . HIS A 1 197 ? -37.295 6.514 -18.644 1.00 46.25 197 HIS A C 1
ATOM 1524 O O . HIS A 1 197 ? -37.411 6.853 -19.819 1.00 46.25 197 HIS A O 1
ATOM 1530 N N . HIS A 1 198 ? -38.126 5.627 -18.096 1.00 45.91 198 HIS A N 1
ATOM 1531 C CA . HIS A 1 198 ? -39.391 5.295 -18.737 1.00 45.91 198 HIS A CA 1
ATOM 1532 C C . HIS A 1 198 ? -40.355 6.456 -18.467 1.00 45.91 198 HIS A C 1
ATOM 1534 O O . HIS A 1 198 ? -40.943 6.570 -17.392 1.00 45.91 198 HIS A O 1
ATOM 1540 N N . GLY A 1 199 ? -40.418 7.384 -19.424 1.00 42.16 199 GLY A N 1
ATOM 1541 C CA . GLY A 1 199 ? -41.366 8.489 -19.432 1.00 42.16 199 GLY A CA 1
ATOM 1542 C C . GLY A 1 199 ? -42.795 7.957 -19.411 1.00 42.16 199 GLY A C 1
ATOM 1543 O O . GLY A 1 199 ? -43.261 7.341 -20.365 1.00 42.16 199 GLY A O 1
ATOM 1544 N N . HIS A 1 200 ? -43.466 8.188 -18.291 1.00 46.25 200 HIS A N 1
ATOM 1545 C CA . HIS A 1 200 ? -44.881 7.941 -18.084 1.00 46.25 200 HIS A CA 1
ATOM 1546 C C . HIS A 1 200 ? -45.662 9.027 -18.848 1.00 46.25 200 HIS A C 1
ATOM 1548 O O . HIS A 1 200 ? -45.791 10.153 -18.372 1.00 46.25 200 HIS A O 1
ATOM 1554 N N . HIS A 1 201 ? -46.134 8.723 -20.060 1.00 46.66 201 HIS A N 1
ATOM 1555 C CA . HIS A 1 201 ? -47.072 9.585 -20.787 1.00 46.66 201 HIS A CA 1
ATOM 1556 C C . HIS A 1 201 ? -48.468 9.437 -20.162 1.00 46.66 201 HIS A C 1
ATOM 1558 O O . HIS A 1 201 ? -49.268 8.595 -20.561 1.00 46.66 201 HIS A O 1
ATOM 1564 N N . GLY A 1 202 ? -48.737 10.249 -19.138 1.00 41.91 202 GLY A N 1
ATOM 1565 C CA . GLY A 1 202 ? -50.079 10.488 -18.618 1.00 41.91 202 GLY A CA 1
ATOM 1566 C C . GLY A 1 202 ? -50.810 11.494 -19.504 1.00 41.91 202 GLY A C 1
ATOM 1567 O O . GLY A 1 202 ? -50.308 12.590 -19.749 1.00 41.91 202 GLY A O 1
ATOM 1568 N N . GLY A 1 203 ? -51.980 11.101 -20.004 1.00 47.72 203 GLY A N 1
ATOM 1569 C CA . GLY A 1 203 ? -52.860 11.952 -20.793 1.00 47.72 203 GLY A CA 1
ATOM 1570 C C . GLY A 1 203 ? -53.404 13.144 -20.004 1.00 47.72 203 GLY A C 1
ATOM 1571 O O . GLY A 1 203 ? -53.624 13.073 -18.792 1.00 47.72 203 GLY A O 1
ATOM 1572 N N . HIS A 1 204 ? -53.663 14.234 -20.722 1.00 49.03 204 HIS A N 1
ATOM 1573 C CA . HIS A 1 204 ? -54.555 15.287 -20.263 1.00 49.03 204 HIS A CA 1
ATOM 1574 C C . HIS A 1 204 ? -55.366 15.858 -21.425 1.00 49.03 204 HIS A C 1
ATOM 1576 O O . HIS A 1 204 ? -54.867 16.072 -22.527 1.00 49.03 204 HIS A O 1
ATOM 1582 N N . HIS A 1 205 ? -56.648 16.026 -21.123 1.00 48.22 205 HIS A N 1
ATOM 1583 C CA . HIS A 1 205 ? -57.760 16.398 -21.979 1.00 48.22 205 HIS A CA 1
ATOM 1584 C C . HIS A 1 205 ? -57.583 17.758 -22.667 1.00 48.22 205 HIS A C 1
ATOM 1586 O O . HIS A 1 205 ? -57.312 18.759 -22.009 1.00 48.22 205 HIS A O 1
ATOM 1592 N N . GLY A 1 206 ? -57.873 17.806 -23.968 1.00 43.31 206 GLY A N 1
ATOM 1593 C CA . GLY A 1 206 ? -58.163 19.033 -24.707 1.00 43.31 206 GLY A CA 1
ATOM 1594 C C . GLY A 1 206 ? -59.597 18.997 -25.223 1.00 43.31 206 GLY A C 1
ATOM 1595 O O . GLY A 1 206 ? -59.857 18.435 -26.281 1.00 43.31 206 GLY A O 1
ATOM 1596 N N . GLY A 1 207 ? -60.532 19.567 -24.462 1.00 47.53 207 GLY A N 1
ATOM 1597 C CA . GLY A 1 207 ? -61.844 19.950 -24.973 1.00 47.53 207 GLY A CA 1
ATOM 1598 C C . GLY A 1 207 ? -61.765 21.363 -25.546 1.00 47.53 207 GLY A C 1
ATOM 1599 O O . GLY A 1 207 ? -61.411 22.293 -24.822 1.00 47.53 207 GLY A O 1
ATOM 1600 N N . HIS A 1 208 ? -62.091 21.527 -26.827 1.00 53.69 208 HIS A N 1
ATOM 1601 C CA . HIS A 1 208 ? -62.464 22.819 -27.398 1.00 53.69 208 HIS A CA 1
ATOM 1602 C C . HIS A 1 208 ? -63.500 22.641 -28.511 1.00 53.69 208 HIS A C 1
ATOM 1604 O O . HIS A 1 208 ? -63.427 21.727 -29.326 1.00 53.69 208 HIS A O 1
ATOM 1610 N N . HIS A 1 209 ? -64.492 23.522 -28.448 1.00 52.22 209 HIS A N 1
ATOM 1611 C CA . HIS A 1 209 ? -65.702 23.623 -29.249 1.00 52.22 209 HIS A CA 1
ATOM 1612 C C . HIS A 1 209 ? -65.461 23.985 -30.723 1.00 52.22 209 HIS A C 1
ATOM 1614 O O . HIS A 1 209 ? -64.634 24.845 -31.009 1.00 52.22 209 HIS A O 1
ATOM 1620 N N . GLY A 1 210 ? -66.368 23.507 -31.584 1.00 48.84 210 GLY A N 1
ATOM 1621 C CA . GLY A 1 210 ? -67.236 24.412 -32.351 1.00 48.84 210 GLY A CA 1
ATOM 1622 C C . GLY A 1 210 ? -67.128 24.377 -33.878 1.00 48.84 210 GLY A C 1
ATOM 1623 O O . GLY A 1 210 ? -66.037 24.521 -34.413 1.00 48.84 210 GLY A O 1
ATOM 1624 N N . GLY A 1 211 ? -68.306 24.334 -34.520 1.00 35.38 211 GLY A N 1
ATOM 1625 C CA . GLY A 1 211 ? -68.592 25.011 -35.795 1.00 35.38 211 GLY A CA 1
ATOM 1626 C C . GLY A 1 211 ? -68.390 24.199 -37.056 1.00 35.38 211 GLY A C 1
ATOM 1627 O O . GLY A 1 211 ? -67.257 24.229 -37.572 1.00 35.38 211 GLY A O 1
#